Protein AF-A0A524LKX5-F1 (afdb_monomer_lite)

Secondary structure (DSSP, 8-state):
------TT--EES--HHHHHHHHHHHHHHS--EEEEET---BTTTB----EEEEE-SS-EE-TTS-HHHHT-HHHHHHHHHHHHHHHHHHHHHHHHHHHHHTTSS-HHHHHHHHHHHHHHHHHHHHHHHHHH-TTS-----EE-THHHHHHHHHHHHS---EE-----TT-S-GGGTSPPPPHHHHHHS--TTTTTGGG-------------

Foldseek 3Di:
DPDPPPPQFDFPFDQLVVLLVVLVVCQAPPFFWKWFDPQQQQVPDDRDDTFIWTDGLQAIDTPPDDVVNRPDVVVNVVVNVVCVVLVVLSVVLSVVLSCVLVVNDDPVVSLVSLVCSQVVVQVVLQCCCCVVCVRGGRIGIGTDSPSVVVSVCCPVVTPRRDRDRPCPVPPPPCVVVPPDDPPVVCVVDVDPCVVVVVVPPDPPPPPPDDDD

Structure (mmCIF, N/CA/C/O backbone):
data_AF-A0A524LKX5-F1
#
_entry.id   AF-A0A524LKX5-F1
#
loop_
_atom_site.group_PDB
_atom_site.id
_atom_site.type_symbol
_atom_site.label_atom_id
_atom_site.label_alt_id
_atom_site.label_comp_id
_atom_site.label_asym_id
_atom_site.label_entity_id
_atom_site.label_seq_id
_atom_site.pdbx_PDB_ins_code
_atom_site.Cartn_x
_atom_site.Cartn_y
_atom_site.Cartn_z
_atom_site.occupancy
_atom_site.B_iso_or_equiv
_atom_site.auth_seq_id
_atom_site.auth_comp_id
_atom_site.auth_asym_id
_atom_site.auth_atom_id
_atom_site.pdbx_PDB_model_num
ATOM 1 N N . MET A 1 1 ? -4.801 12.653 34.001 1.00 41.16 1 MET A N 1
ATOM 2 C CA . MET A 1 1 ? -5.625 11.436 33.869 1.00 41.16 1 MET A CA 1
ATOM 3 C C . MET A 1 1 ? -4.692 10.244 33.910 1.00 41.16 1 MET A C 1
ATOM 5 O O . MET A 1 1 ? -4.058 9.925 32.914 1.00 41.16 1 MET A O 1
ATOM 9 N N . THR A 1 2 ? -4.503 9.675 35.093 1.00 45.19 2 THR A N 1
ATOM 10 C CA . THR A 1 2 ? -3.851 8.376 35.262 1.00 45.19 2 THR A CA 1
ATOM 11 C C . THR A 1 2 ? -4.884 7.339 34.850 1.00 45.19 2 THR A C 1
ATOM 13 O O . THR A 1 2 ? -5.867 7.149 35.557 1.00 45.19 2 THR A O 1
ATOM 16 N N . GLY A 1 3 ? -4.742 6.804 33.638 1.00 47.34 3 GLY A N 1
ATOM 17 C CA . GLY A 1 3 ? -5.656 5.804 33.099 1.00 47.34 3 GLY A CA 1
ATOM 18 C C . GLY A 1 3 ? -5.497 4.499 33.861 1.00 47.34 3 GLY A C 1
ATOM 19 O O . GLY A 1 3 ? -4.661 3.682 33.495 1.00 47.34 3 GLY A O 1
ATOM 20 N N . GLU A 1 4 ? -6.268 4.322 34.930 1.00 63.28 4 GLU A N 1
ATOM 21 C CA . GLU A 1 4 ? -6.675 2.977 35.320 1.00 63.28 4 GLU A CA 1
ATOM 22 C C . GLU A 1 4 ? -7.527 2.458 34.163 1.00 63.28 4 GLU A C 1
ATOM 24 O O . GLU A 1 4 ? -8.619 2.960 33.898 1.00 63.28 4 GLU A O 1
ATOM 29 N N . GLU A 1 5 ? -6.944 1.553 33.380 1.00 65.00 5 GLU A N 1
ATOM 30 C CA . GLU A 1 5 ? -7.665 0.811 32.356 1.00 65.00 5 GLU A CA 1
ATOM 31 C C . GLU A 1 5 ? -8.762 0.029 33.082 1.00 65.00 5 GLU A C 1
ATOM 33 O O . GLU A 1 5 ? -8.461 -0.904 33.822 1.00 65.00 5 GLU A O 1
ATOM 38 N N . ASP A 1 6 ? -10.016 0.475 32.941 1.00 63.53 6 ASP A N 1
ATOM 39 C CA . ASP A 1 6 ? -11.186 -0.195 33.512 1.00 63.53 6 ASP A CA 1
ATOM 40 C C . ASP A 1 6 ? -11.160 -1.641 32.973 1.00 63.53 6 ASP A C 1
ATOM 42 O O . ASP A 1 6 ? -11.333 -1.833 31.762 1.00 63.53 6 ASP A O 1
ATOM 46 N N . PRO A 1 7 ? -10.883 -2.656 33.816 1.00 67.19 7 PRO A N 1
ATOM 47 C CA . PRO A 1 7 ? -10.600 -4.022 33.362 1.00 67.19 7 PRO A CA 1
ATOM 48 C C . PRO A 1 7 ? -11.806 -4.674 32.682 1.00 67.19 7 PRO A C 1
ATOM 50 O O . PRO A 1 7 ? -11.669 -5.702 32.022 1.00 67.19 7 PRO A O 1
ATOM 53 N N . ASP A 1 8 ? -12.973 -4.051 32.823 1.00 64.00 8 ASP A N 1
ATOM 54 C CA . ASP A 1 8 ? -14.223 -4.529 32.272 1.00 64.00 8 ASP A CA 1
ATOM 55 C C . ASP A 1 8 ? -14.436 -4.084 30.822 1.00 64.00 8 ASP A C 1
ATOM 57 O O . ASP A 1 8 ? -15.278 -4.676 30.166 1.00 64.00 8 ASP A O 1
ATOM 61 N N . LEU A 1 9 ? -13.709 -3.093 30.282 1.00 63.03 9 LEU A N 1
ATOM 62 C CA . LEU A 1 9 ? -13.906 -2.606 28.905 1.00 63.03 9 LEU A CA 1
ATOM 63 C C . LEU A 1 9 ? -13.611 -3.694 27.854 1.00 63.03 9 LEU A C 1
ATOM 65 O O . LEU A 1 9 ? -12.484 -3.867 27.388 1.00 63.03 9 LEU A O 1
ATOM 69 N N . GLU A 1 10 ? -14.658 -4.394 27.420 1.00 65.75 10 GLU A N 1
ATOM 70 C CA . GLU A 1 10 ? -14.592 -5.330 26.304 1.00 65.75 10 GLU A CA 1
ATOM 71 C C . GLU A 1 10 ? -14.529 -4.567 24.975 1.00 65.75 10 GLU A C 1
ATOM 73 O O . GLU A 1 10 ? -15.456 -3.856 24.577 1.00 65.75 10 GLU A O 1
ATOM 78 N N . LEU A 1 11 ? -13.415 -4.723 24.260 1.00 66.44 11 LEU A N 1
ATOM 79 C CA . LEU A 1 11 ? -13.243 -4.161 22.927 1.00 66.44 11 LEU A CA 1
ATOM 80 C C . LEU A 1 11 ? -14.040 -4.999 21.913 1.00 66.44 11 LEU A C 1
ATOM 82 O O . LEU A 1 11 ? -13.545 -6.008 21.407 1.00 66.44 11 LEU A O 1
ATOM 86 N N . TYR A 1 12 ? -15.267 -4.585 21.593 1.00 75.12 12 TYR A N 1
ATOM 87 C CA . TYR A 1 12 ? -16.034 -5.202 20.512 1.00 75.12 12 TYR A CA 1
ATOM 88 C C . TYR A 1 12 ? -15.532 -4.713 19.149 1.00 75.12 12 TYR A C 1
ATOM 90 O O . TYR A 1 12 ? -15.518 -3.518 18.861 1.00 75.12 12 TYR A O 1
ATOM 98 N N . GLY A 1 13 ? -15.131 -5.651 18.287 1.00 84.12 13 GLY A N 1
ATOM 99 C CA . GLY A 1 13 ? -14.746 -5.375 16.901 1.00 84.12 13 GLY A CA 1
ATOM 100 C C . GLY A 1 13 ? -13.448 -6.053 16.467 1.00 84.12 13 GLY A C 1
ATOM 101 O O . GLY A 1 13 ? -12.888 -6.905 17.156 1.00 84.12 13 GLY A O 1
ATOM 102 N N . THR A 1 14 ? -12.964 -5.686 15.281 1.00 88.69 14 THR A N 1
ATOM 103 C CA . THR A 1 14 ? -11.711 -6.229 14.744 1.00 88.69 14 THR A CA 1
ATOM 104 C C . THR A 1 14 ? -10.524 -5.527 15.392 1.00 88.69 14 THR A C 1
ATOM 106 O O . THR A 1 14 ? -10.411 -4.301 15.336 1.00 88.69 14 THR A O 1
ATOM 109 N N . SER A 1 15 ? -9.592 -6.293 15.967 1.00 91.50 15 SER A N 1
ATOM 110 C CA . SER A 1 15 ? -8.403 -5.696 16.569 1.00 91.50 15 SER A CA 1
ATOM 111 C C . SER A 1 15 ? -7.547 -4.987 15.498 1.00 91.50 15 SER A C 1
ATOM 113 O O . SER A 1 15 ? -7.281 -5.557 14.431 1.00 91.50 15 SER A O 1
ATOM 115 N N . PRO A 1 16 ? -7.050 -3.759 15.756 1.00 92.56 16 PRO A N 1
ATOM 116 C CA . PRO A 1 16 ? -6.218 -3.033 14.791 1.00 92.56 16 PRO A CA 1
ATOM 117 C C . PRO A 1 16 ? -4.956 -3.809 14.384 1.00 92.56 16 PRO A C 1
ATOM 119 O O . PRO A 1 16 ? -4.454 -3.651 13.272 1.00 92.56 16 PRO A O 1
ATOM 122 N N . GLY A 1 17 ? -4.448 -4.663 15.281 1.00 93.81 17 GLY A N 1
ATOM 123 C CA . GLY A 1 17 ? -3.290 -5.519 15.031 1.00 93.81 17 GLY A CA 1
ATOM 124 C C . GLY A 1 17 ? -3.544 -6.580 13.960 1.00 93.81 17 GLY A C 1
ATOM 125 O O . GLY A 1 17 ? -2.681 -6.799 13.114 1.00 93.81 17 GLY A O 1
ATOM 126 N N . VAL A 1 18 ? -4.736 -7.187 13.934 1.00 94.44 18 VAL A N 1
ATOM 127 C CA . VAL A 1 18 ? -5.104 -8.174 12.904 1.00 94.44 18 VAL A CA 1
ATOM 128 C C . VAL A 1 18 ? -5.173 -7.513 11.527 1.00 94.44 18 VAL A C 1
ATOM 130 O O . VAL A 1 18 ? -4.651 -8.051 10.551 1.00 94.44 18 VAL A O 1
ATOM 133 N N . ILE A 1 19 ? -5.738 -6.307 11.446 1.00 95.06 19 ILE A N 1
ATOM 134 C CA . ILE A 1 19 ? -5.805 -5.544 10.191 1.00 95.06 19 ILE A CA 1
ATOM 135 C C . ILE A 1 19 ? -4.403 -5.160 9.720 1.00 95.06 19 ILE A C 1
ATOM 137 O O . ILE A 1 19 ? -4.076 -5.349 8.550 1.00 95.06 19 ILE A O 1
ATOM 141 N N . ALA A 1 20 ? -3.550 -4.680 10.630 1.00 95.38 20 ALA A N 1
ATOM 142 C CA . ALA A 1 20 ? -2.154 -4.379 10.327 1.00 95.38 20 ALA A CA 1
ATOM 143 C C . ALA A 1 20 ? -1.418 -5.607 9.773 1.00 95.38 20 ALA A C 1
ATOM 145 O O . ALA A 1 20 ? -0.742 -5.505 8.750 1.00 95.38 20 ALA A O 1
ATOM 146 N N . PHE A 1 21 ? -1.591 -6.766 10.413 1.00 96.31 21 PHE A N 1
ATOM 147 C CA . PHE A 1 21 ? -0.992 -8.025 9.985 1.00 96.31 21 PHE A CA 1
ATOM 148 C C . PHE A 1 21 ? -1.401 -8.392 8.553 1.00 96.31 21 PHE A C 1
ATOM 150 O O . PHE A 1 21 ? -0.529 -8.617 7.713 1.00 96.31 21 PHE A O 1
ATOM 157 N N . PHE A 1 22 ? -2.701 -8.375 8.239 1.00 96.69 22 PHE A N 1
ATOM 158 C CA . PHE A 1 22 ? -3.175 -8.670 6.884 1.00 96.69 22 PHE A CA 1
ATOM 159 C C . PHE A 1 22 ? -2.674 -7.657 5.855 1.00 96.69 22 PHE A C 1
ATOM 161 O O . PHE A 1 22 ? -2.239 -8.049 4.776 1.00 96.69 22 PHE A O 1
ATOM 168 N N . MET A 1 23 ? -2.687 -6.365 6.180 1.00 96.19 23 MET A N 1
ATOM 169 C CA . MET A 1 23 ? -2.212 -5.328 5.265 1.00 96.19 23 MET A CA 1
ATOM 170 C C . MET A 1 23 ? -0.711 -5.453 4.963 1.00 96.19 23 MET A C 1
ATOM 172 O O . MET A 1 23 ? -0.300 -5.269 3.817 1.00 96.19 23 MET A O 1
ATOM 176 N N . ILE A 1 24 ? 0.107 -5.805 5.961 1.00 94.50 24 ILE A N 1
ATOM 177 C CA . ILE A 1 24 ? 1.543 -6.070 5.779 1.00 94.50 24 ILE A CA 1
ATOM 178 C C . ILE A 1 24 ? 1.748 -7.334 4.941 1.00 94.50 24 ILE A C 1
ATOM 180 O O . ILE A 1 24 ? 2.540 -7.319 4.000 1.00 94.50 24 ILE A O 1
ATOM 184 N N . LEU A 1 25 ? 1.011 -8.406 5.239 1.00 95.25 25 LEU A N 1
ATOM 185 C CA . LEU A 1 25 ? 1.085 -9.661 4.490 1.00 95.25 25 LEU A CA 1
ATOM 186 C C . LEU A 1 25 ? 0.734 -9.457 3.009 1.00 95.25 25 LEU A C 1
ATOM 188 O O . LEU A 1 25 ? 1.427 -9.963 2.129 1.00 95.25 25 LEU A O 1
ATOM 192 N N . ILE A 1 26 ? -0.304 -8.664 2.732 1.00 94.69 26 ILE A N 1
ATOM 193 C CA . ILE A 1 26 ? -0.693 -8.284 1.370 1.00 94.69 26 ILE A CA 1
ATOM 194 C C . ILE A 1 26 ? 0.415 -7.468 0.712 1.00 94.69 26 ILE A C 1
ATOM 196 O O . ILE A 1 26 ? 0.769 -7.771 -0.416 1.00 94.69 26 ILE A O 1
ATOM 200 N N . SER A 1 27 ? 1.004 -6.486 1.397 1.00 91.62 27 SER A N 1
ATOM 201 C CA . SER A 1 27 ? 2.124 -5.711 0.841 1.00 91.62 27 SER A CA 1
ATOM 202 C C . SER A 1 27 ? 3.319 -6.604 0.468 1.00 91.62 27 SER A C 1
ATOM 204 O O . SER A 1 27 ? 3.971 -6.378 -0.546 1.00 91.62 27 SER A O 1
ATOM 206 N N . LEU A 1 28 ? 3.584 -7.658 1.247 1.00 90.44 28 LEU A N 1
ATOM 207 C CA . LEU A 1 28 ? 4.691 -8.584 0.996 1.00 90.44 28 LEU A CA 1
ATOM 208 C C . LEU A 1 28 ? 4.460 -9.523 -0.192 1.00 90.44 28 LEU A C 1
ATOM 210 O O . LEU A 1 28 ? 5.422 -9.851 -0.881 1.00 90.44 28 LEU A O 1
ATOM 214 N N . ILE A 1 29 ? 3.224 -9.992 -0.392 1.00 92.31 29 ILE A N 1
ATOM 215 C CA . ILE A 1 29 ? 2.911 -11.076 -1.340 1.00 92.31 29 ILE A CA 1
ATOM 216 C C . ILE A 1 29 ? 2.189 -10.562 -2.585 1.00 92.31 29 ILE A C 1
ATOM 218 O O . ILE A 1 29 ? 2.413 -11.071 -3.683 1.00 92.31 29 ILE A O 1
ATOM 222 N N . ALA A 1 30 ? 1.298 -9.584 -2.442 1.00 93.50 30 ALA A N 1
ATOM 223 C CA . ALA A 1 30 ? 0.532 -9.065 -3.563 1.00 93.50 30 ALA A CA 1
ATOM 224 C C . ALA A 1 30 ? 1.446 -8.283 -4.515 1.00 93.50 30 ALA A C 1
ATOM 226 O O . ALA A 1 30 ? 2.440 -7.686 -4.086 1.00 93.50 30 ALA A O 1
ATOM 227 N N . PRO A 1 31 ? 1.128 -8.271 -5.816 1.00 89.69 31 PRO A N 1
ATOM 228 C CA . PRO A 1 31 ? 1.888 -7.479 -6.759 1.00 89.69 31 PRO A CA 1
ATOM 229 C C . PRO A 1 31 ? 1.652 -5.992 -6.462 1.00 89.69 31 PRO A C 1
ATOM 231 O O . PRO A 1 31 ? 0.515 -5.526 -6.373 1.00 89.69 31 PRO A O 1
ATOM 234 N N . ILE A 1 32 ? 2.748 -5.265 -6.260 1.00 88.75 32 ILE A N 1
ATOM 235 C CA . ILE A 1 32 ? 2.760 -3.853 -5.860 1.00 88.75 32 ILE A CA 1
ATOM 236 C C . ILE A 1 32 ? 2.738 -2.954 -7.087 1.00 88.75 32 ILE A C 1
ATOM 238 O O . ILE A 1 32 ? 2.209 -1.848 -7.025 1.00 88.75 32 ILE A O 1
ATOM 242 N N . GLY A 1 33 ? 3.314 -3.402 -8.198 1.00 88.31 33 GLY A N 1
ATOM 243 C CA . GLY A 1 33 ? 3.461 -2.573 -9.380 1.00 88.31 33 GLY A CA 1
ATOM 244 C C . GLY A 1 33 ? 3.770 -3.364 -10.637 1.00 88.31 33 GLY A C 1
ATOM 245 O O . GLY A 1 33 ? 4.049 -4.566 -10.606 1.00 88.31 33 GLY A O 1
ATOM 246 N N . ILE A 1 34 ? 3.716 -2.640 -11.748 1.00 87.94 34 ILE A N 1
ATOM 247 C CA . ILE A 1 34 ? 4.091 -3.114 -13.074 1.00 87.94 34 ILE A CA 1
ATOM 248 C C . ILE A 1 34 ? 5.176 -2.181 -13.602 1.00 87.94 34 ILE A C 1
ATOM 250 O O . ILE A 1 34 ? 5.017 -0.958 -13.587 1.00 87.94 34 ILE A O 1
ATOM 254 N N . ILE A 1 35 ? 6.274 -2.767 -14.066 1.00 83.75 35 ILE A N 1
ATOM 255 C CA . ILE A 1 35 ? 7.350 -2.083 -14.775 1.00 83.75 35 ILE A CA 1
ATOM 256 C C . ILE A 1 35 ? 7.365 -2.624 -16.204 1.00 83.75 35 ILE A C 1
ATOM 258 O O . ILE A 1 35 ? 7.516 -3.832 -16.400 1.00 83.75 35 ILE A O 1
ATOM 262 N N . PRO A 1 36 ? 7.230 -1.769 -17.221 1.00 75.94 36 PRO A N 1
ATOM 263 C CA . PRO A 1 36 ? 7.394 -2.184 -18.593 1.00 75.94 36 PRO A CA 1
ATOM 264 C C . PRO A 1 36 ? 8.892 -2.383 -18.864 1.00 75.94 36 PRO A C 1
ATOM 266 O O . PRO A 1 36 ? 9.688 -1.447 -18.890 1.00 75.94 36 PRO A O 1
ATOM 269 N N . PHE A 1 37 ? 9.278 -3.637 -19.028 1.00 66.69 37 PHE A N 1
ATOM 270 C CA . PHE A 1 37 ? 10.607 -4.096 -19.387 1.00 66.69 37 PHE A CA 1
ATOM 271 C C . PHE A 1 37 ? 10.771 -4.016 -20.913 1.00 66.69 37 PHE A C 1
ATOM 273 O O . PHE A 1 37 ? 9.926 -4.501 -21.666 1.00 66.69 37 PHE A O 1
ATOM 280 N N . ASN A 1 38 ? 11.846 -3.373 -21.381 1.00 61.94 38 ASN A N 1
ATOM 281 C CA . ASN A 1 38 ? 12.118 -3.114 -22.805 1.00 61.94 38 ASN A CA 1
ATOM 282 C C . ASN A 1 38 ? 11.032 -2.318 -23.553 1.00 61.94 38 ASN A C 1
ATOM 284 O O . ASN A 1 38 ? 10.930 -2.418 -24.775 1.00 61.94 38 ASN A O 1
ATOM 288 N N . ALA A 1 39 ? 10.227 -1.508 -22.861 1.00 58.50 39 ALA A N 1
ATOM 289 C CA . ALA A 1 39 ? 9.261 -0.660 -23.547 1.00 58.50 39 ALA A CA 1
ATOM 290 C C . ALA A 1 39 ? 9.961 0.475 -24.291 1.00 58.50 39 ALA A C 1
ATOM 292 O O . ALA A 1 39 ? 10.291 1.507 -23.719 1.00 58.50 39 ALA A O 1
ATOM 293 N N . TRP A 1 40 ? 10.128 0.300 -25.596 1.00 55.78 40 TRP A N 1
ATOM 294 C CA . TRP A 1 40 ? 10.423 1.391 -26.510 1.00 55.78 40 TRP A CA 1
ATOM 295 C C . TRP A 1 40 ? 9.117 2.102 -26.860 1.00 55.78 40 TRP A C 1
ATOM 297 O O . TRP A 1 40 ? 8.542 1.882 -27.924 1.00 55.78 40 TRP A O 1
ATOM 307 N N . VAL A 1 41 ? 8.617 2.943 -25.951 1.00 54.91 41 VAL A N 1
ATOM 308 C CA . VAL A 1 41 ? 7.560 3.898 -26.307 1.00 54.91 41 VAL A CA 1
ATOM 309 C C . VAL A 1 41 ? 8.239 5.054 -27.024 1.00 54.91 41 VAL A C 1
ATOM 311 O O . VAL A 1 41 ? 8.665 6.029 -26.407 1.00 54.91 41 VAL A O 1
ATOM 314 N N . VAL A 1 42 ? 8.402 4.918 -28.339 1.00 52.69 42 VAL A N 1
ATOM 315 C CA . VAL A 1 42 ? 8.784 6.050 -29.182 1.00 52.69 42 VAL A CA 1
ATOM 316 C C . VAL A 1 42 ? 7.588 6.997 -29.187 1.00 52.69 42 VAL A C 1
ATOM 318 O O . VAL A 1 42 ? 6.488 6.595 -29.566 1.00 52.69 42 VAL A O 1
ATOM 321 N N . LEU A 1 43 ? 7.804 8.261 -28.816 1.00 53.97 43 LEU A N 1
ATOM 322 C CA . LEU A 1 43 ? 6.823 9.364 -28.849 1.00 53.97 43 LEU A CA 1
ATOM 323 C C . LEU A 1 43 ? 6.130 9.579 -30.224 1.00 53.97 43 LEU A C 1
ATOM 325 O O . LEU A 1 43 ? 5.309 10.478 -30.362 1.00 53.97 43 LEU A O 1
ATOM 329 N N . GLY A 1 44 ? 6.430 8.753 -31.235 1.00 53.78 44 GLY A N 1
ATOM 330 C CA . GLY A 1 44 ? 5.866 8.746 -32.587 1.00 53.78 44 GLY A CA 1
ATOM 331 C C . GLY A 1 44 ? 4.829 7.649 -32.884 1.00 53.78 44 GLY A C 1
ATOM 332 O O . GLY A 1 44 ? 4.558 7.401 -34.054 1.00 53.78 44 GLY A O 1
ATOM 333 N N . GLY A 1 45 ? 4.249 6.980 -31.879 1.00 51.47 45 GLY A N 1
ATOM 334 C CA . GLY A 1 45 ? 3.035 6.161 -32.068 1.00 51.47 45 GLY A CA 1
ATOM 335 C C . GLY A 1 45 ? 3.237 4.687 -32.449 1.00 51.47 45 GLY A C 1
ATOM 336 O O . GLY A 1 45 ? 2.275 4.015 -32.816 1.00 51.47 45 GLY A O 1
ATOM 337 N N . GLY A 1 46 ? 4.456 4.154 -32.341 1.00 53.41 46 GLY A N 1
ATOM 338 C CA . GLY A 1 46 ? 4.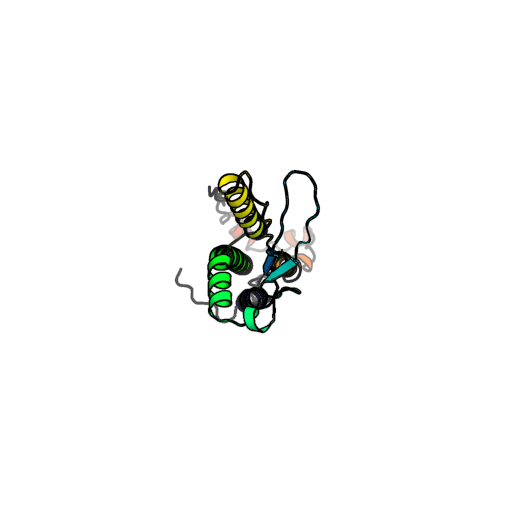693 2.714 -32.467 1.00 53.41 46 GLY A CA 1
ATOM 339 C C . GLY A 1 46 ? 4.427 1.985 -31.147 1.00 53.41 46 GLY A C 1
ATOM 340 O O . GLY A 1 46 ? 5.063 2.294 -30.141 1.00 53.41 46 GLY A O 1
ATOM 341 N N . ILE A 1 47 ? 3.526 0.997 -31.142 1.00 55.22 47 ILE A N 1
ATOM 342 C CA . ILE A 1 47 ? 3.399 0.048 -30.025 1.00 55.22 47 ILE A CA 1
ATOM 343 C C . ILE A 1 47 ? 4.566 -0.938 -30.145 1.00 55.22 47 ILE A C 1
ATOM 345 O O . ILE A 1 47 ? 4.492 -1.915 -30.887 1.00 55.22 47 ILE A O 1
ATOM 349 N N . GLY A 1 48 ? 5.681 -0.644 -29.475 1.00 57.84 48 GLY A N 1
ATOM 350 C CA . GLY A 1 48 ? 6.775 -1.602 -29.321 1.00 57.84 48 GLY A CA 1
ATOM 351 C C . GLY A 1 48 ? 6.352 -2.781 -28.441 1.00 57.84 48 GLY A C 1
ATOM 352 O O . GLY A 1 48 ? 5.498 -2.630 -27.566 1.00 57.84 48 GLY A O 1
ATOM 353 N N . TYR A 1 49 ? 6.960 -3.951 -28.653 1.00 59.62 49 TYR A N 1
ATOM 354 C CA . TYR A 1 49 ? 6.824 -5.094 -27.749 1.00 59.62 49 TYR A CA 1
ATOM 355 C C . TYR A 1 49 ? 7.302 -4.675 -26.354 1.00 59.62 49 TYR A C 1
ATOM 357 O O . TYR A 1 49 ? 8.491 -4.432 -26.152 1.00 59.62 49 TYR A O 1
ATOM 365 N N . SER A 1 50 ? 6.373 -4.527 -25.411 1.00 66.69 50 SER A N 1
ATOM 366 C CA . SER A 1 50 ? 6.691 -4.264 -24.013 1.00 66.69 50 SER A CA 1
ATOM 367 C C . SER A 1 50 ? 6.487 -5.543 -23.219 1.00 66.69 50 SER A C 1
ATOM 369 O O . SER A 1 50 ? 5.394 -6.108 -23.166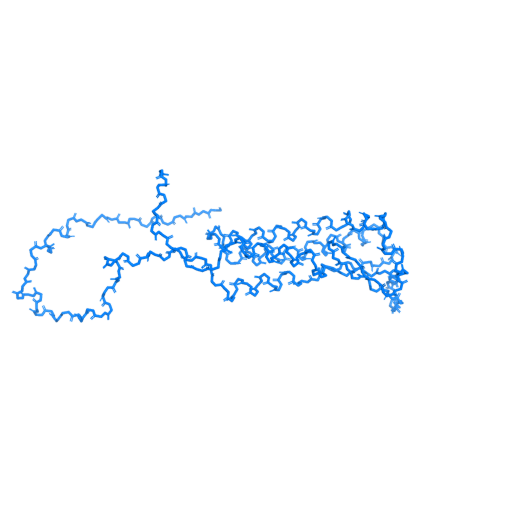 1.00 66.69 50 SER A O 1
ATOM 371 N N . ASN A 1 51 ? 7.559 -6.008 -22.589 1.00 78.12 51 ASN A N 1
ATOM 372 C CA . ASN A 1 51 ? 7.459 -7.104 -21.646 1.00 78.12 51 ASN A CA 1
ATOM 373 C C . ASN A 1 51 ? 7.015 -6.526 -20.319 1.00 78.12 51 ASN A C 1
ATOM 375 O O . ASN A 1 51 ? 7.621 -5.592 -19.809 1.00 78.12 51 ASN A O 1
ATOM 379 N N . LEU A 1 52 ? 5.939 -7.043 -19.746 1.00 83.75 52 LEU A N 1
ATOM 380 C CA . LEU A 1 52 ? 5.463 -6.549 -18.462 1.00 83.75 52 LEU A CA 1
ATOM 381 C C . LEU A 1 52 ? 6.166 -7.317 -17.347 1.00 83.75 52 LEU A C 1
ATOM 383 O O . LEU A 1 52 ? 6.006 -8.530 -17.225 1.00 83.75 52 LEU A O 1
ATOM 387 N N . MET A 1 53 ? 6.933 -6.600 -16.529 1.00 85.62 53 MET A N 1
ATOM 388 C CA . MET A 1 53 ? 7.456 -7.122 -15.277 1.00 85.62 53 MET A CA 1
ATOM 389 C C . MET A 1 53 ? 6.506 -6.737 -14.148 1.00 85.62 53 MET A C 1
ATOM 391 O O . MET A 1 53 ? 6.336 -5.562 -13.829 1.00 85.62 53 MET A O 1
ATOM 395 N N . ILE A 1 54 ? 5.894 -7.734 -13.530 1.00 89.12 54 ILE A N 1
ATOM 396 C CA . ILE A 1 54 ? 5.093 -7.575 -12.322 1.00 89.12 54 ILE A CA 1
ATOM 397 C C . ILE A 1 54 ? 6.022 -7.801 -11.137 1.00 89.12 54 ILE A C 1
ATOM 399 O O . ILE A 1 54 ? 6.772 -8.777 -11.115 1.00 89.12 54 ILE A O 1
ATOM 403 N N . TYR A 1 55 ? 5.987 -6.919 -10.146 1.00 87.12 55 TYR A N 1
ATOM 404 C CA . TYR A 1 55 ? 6.837 -7.057 -8.970 1.00 87.12 55 TYR A CA 1
ATOM 405 C C . TYR A 1 55 ? 6.053 -6.899 -7.672 1.00 87.12 55 TYR A C 1
ATOM 407 O O . TYR A 1 55 ? 5.021 -6.229 -7.596 1.00 87.12 55 TYR A O 1
ATOM 415 N N . SER A 1 56 ? 6.585 -7.534 -6.641 1.00 89.50 56 SER A N 1
ATOM 416 C CA . SER A 1 56 ? 6.187 -7.457 -5.246 1.00 89.50 56 SER A CA 1
ATOM 417 C C . SER A 1 56 ? 7.435 -7.189 -4.395 1.00 89.50 56 SER A C 1
ATOM 419 O O . SER A 1 56 ? 8.535 -7.029 -4.925 1.00 89.50 56 SER A O 1
ATOM 421 N N . LEU A 1 57 ? 7.283 -7.126 -3.073 1.00 85.12 57 LEU A N 1
ATOM 422 C CA . LEU A 1 57 ? 8.398 -6.903 -2.149 1.00 85.12 57 LEU A CA 1
ATOM 423 C C . LEU A 1 57 ? 9.392 -8.073 -2.131 1.00 85.12 57 LEU A C 1
ATOM 425 O O . LEU A 1 57 ? 10.592 -7.853 -1.990 1.00 85.12 57 LEU A O 1
ATOM 429 N N . ILE A 1 58 ? 8.897 -9.308 -2.261 1.00 85.94 58 ILE A N 1
ATOM 430 C CA . ILE A 1 58 ? 9.717 -10.528 -2.132 1.00 85.94 58 ILE A CA 1
ATOM 431 C C . ILE A 1 58 ? 9.896 -11.297 -3.445 1.00 85.94 58 ILE A C 1
ATOM 433 O O . ILE A 1 58 ? 10.681 -12.241 -3.496 1.00 85.94 58 ILE A O 1
ATOM 437 N N . TRP A 1 59 ? 9.160 -10.938 -4.499 1.00 85.31 59 TRP A N 1
ATOM 438 C CA . TRP A 1 59 ? 9.210 -11.632 -5.785 1.00 85.31 59 TRP A CA 1
ATOM 439 C C . TRP A 1 59 ? 8.999 -10.672 -6.952 1.00 85.31 59 TRP A C 1
ATOM 441 O O . TRP A 1 59 ? 8.408 -9.605 -6.813 1.00 85.31 59 TRP A O 1
ATOM 451 N N . SER A 1 60 ? 9.473 -11.069 -8.126 1.00 85.69 60 SER A N 1
ATOM 452 C CA . SER A 1 60 ? 9.169 -10.401 -9.388 1.00 85.69 60 SER A CA 1
ATOM 453 C C . SER A 1 60 ? 9.011 -11.446 -10.485 1.00 85.69 60 SER A C 1
ATOM 455 O O . SER A 1 60 ? 9.578 -12.536 -10.397 1.00 85.69 60 SER A O 1
ATOM 457 N N . TYR A 1 61 ? 8.198 -11.138 -11.485 1.00 85.88 61 TYR A N 1
ATOM 458 C CA . TYR A 1 61 ? 7.894 -12.016 -12.601 1.00 85.88 61 TYR A CA 1
ATOM 459 C C . TYR A 1 61 ? 7.861 -11.211 -13.894 1.00 85.88 61 TYR A C 1
ATOM 461 O O . TYR A 1 61 ? 7.212 -10.170 -13.969 1.00 85.88 61 TYR A O 1
ATOM 469 N N . SER A 1 62 ? 8.530 -11.716 -14.922 1.00 86.06 62 SER A N 1
ATOM 470 C CA . SER A 1 62 ? 8.439 -11.215 -16.288 1.00 86.06 62 SER A CA 1
ATOM 471 C C . SER A 1 62 ? 8.508 -12.419 -17.229 1.00 86.06 62 SER A C 1
ATOM 473 O O . SER A 1 62 ? 9.373 -13.274 -17.024 1.00 86.06 62 SER A O 1
ATOM 475 N N . PRO A 1 63 ? 7.613 -12.525 -18.227 1.00 82.62 63 PRO A N 1
ATOM 476 C CA . PRO A 1 63 ? 7.537 -13.694 -19.106 1.00 82.62 63 PRO A CA 1
ATOM 477 C C . PRO A 1 63 ? 8.814 -13.909 -19.930 1.00 82.62 63 PRO A C 1
ATOM 479 O O . PRO A 1 63 ? 9.188 -15.047 -20.199 1.00 82.62 63 PRO A O 1
ATOM 482 N N . ASP A 1 64 ? 9.520 -12.827 -20.253 1.00 79.88 64 ASP A N 1
ATOM 483 C CA . ASP A 1 64 ? 10.710 -12.846 -21.109 1.00 79.88 64 ASP A CA 1
ATOM 484 C C . ASP A 1 64 ? 12.021 -12.910 -20.318 1.00 79.88 64 ASP A C 1
ATOM 486 O O . ASP A 1 64 ? 13.114 -12.982 -20.886 1.00 79.88 64 ASP A O 1
ATOM 490 N N . LEU A 1 65 ? 11.935 -12.862 -18.988 1.00 76.44 65 LEU A N 1
ATOM 491 C CA . LEU A 1 65 ? 13.098 -12.854 -18.119 1.00 76.44 65 LEU A CA 1
ATOM 492 C C . LEU A 1 65 ? 13.410 -14.294 -17.715 1.00 76.44 65 LEU A C 1
ATOM 494 O O . LEU A 1 65 ? 12.646 -14.947 -17.007 1.00 76.44 65 LEU A O 1
ATOM 498 N N . TYR A 1 66 ? 14.543 -14.804 -18.201 1.00 77.00 66 TYR A N 1
ATOM 499 C CA . TYR A 1 66 ? 14.996 -16.163 -17.914 1.00 77.00 66 TYR A CA 1
ATOM 500 C C . TYR A 1 66 ? 15.049 -16.385 -16.392 1.00 77.00 66 TYR A C 1
ATOM 502 O O . TYR A 1 66 ? 15.740 -15.653 -15.686 1.00 77.00 66 TYR A O 1
ATOM 510 N N . ILE A 1 67 ? 14.314 -17.381 -15.881 1.00 73.38 67 ILE A N 1
ATOM 511 C CA . ILE A 1 67 ? 14.062 -17.604 -14.439 1.00 73.38 67 ILE A CA 1
ATOM 512 C C . ILE A 1 67 ? 15.337 -17.518 -13.568 1.00 73.38 67 ILE A C 1
ATOM 514 O O . ILE A 1 67 ? 15.295 -16.869 -12.523 1.00 73.38 67 ILE A O 1
ATOM 518 N N . PRO A 1 68 ? 16.495 -18.077 -13.976 1.00 73.38 68 PRO A N 1
ATOM 519 C CA . PRO A 1 68 ? 17.745 -17.921 -13.231 1.00 73.38 68 PRO A CA 1
ATOM 520 C C . PRO A 1 68 ? 18.194 -16.469 -13.023 1.00 73.38 68 PRO A C 1
ATOM 522 O O . PRO A 1 68 ? 18.721 -16.164 -11.959 1.00 73.38 68 PRO A O 1
ATOM 525 N N . PHE A 1 69 ? 17.953 -15.568 -13.983 1.00 68.88 69 PHE A N 1
ATOM 526 C CA . PHE A 1 69 ? 18.251 -14.137 -13.840 1.00 68.88 69 PHE A CA 1
ATOM 527 C C . PHE A 1 69 ? 17.321 -13.449 -12.838 1.00 68.88 69 PHE A C 1
ATOM 529 O O . PHE A 1 69 ? 17.785 -12.612 -12.067 1.00 68.88 69 PHE A O 1
ATOM 536 N N . ALA A 1 70 ? 16.041 -13.833 -12.790 1.00 64.75 70 ALA A N 1
ATOM 537 C CA . ALA A 1 70 ? 15.081 -13.304 -11.814 1.00 64.75 70 ALA A CA 1
ATOM 538 C C . ALA A 1 70 ? 15.441 -13.684 -10.365 1.00 64.75 70 ALA A C 1
ATOM 540 O O . ALA A 1 70 ? 15.085 -12.974 -9.428 1.00 64.75 70 ALA A O 1
ATOM 541 N N . LEU A 1 71 ? 16.157 -14.800 -10.190 1.00 69.94 71 LEU A N 1
ATOM 542 C CA . LEU A 1 71 ? 16.622 -15.302 -8.897 1.00 69.94 71 LEU A CA 1
ATOM 543 C C . LEU A 1 71 ? 18.058 -14.871 -8.556 1.00 69.94 71 LEU A C 1
ATOM 545 O O . LEU A 1 71 ? 18.549 -15.205 -7.476 1.00 69.94 71 LEU A O 1
ATOM 549 N N . MET A 1 72 ? 18.749 -14.136 -9.438 1.00 79.81 72 MET A N 1
ATOM 550 C CA . MET A 1 72 ? 20.085 -13.629 -9.128 1.00 79.81 72 MET A CA 1
ATOM 551 C C . MET A 1 72 ? 19.999 -12.579 -8.009 1.00 79.81 72 MET A C 1
ATOM 553 O O . MET A 1 72 ? 19.331 -11.559 -8.189 1.00 79.81 72 MET A O 1
ATOM 557 N N . PRO A 1 73 ? 20.744 -12.742 -6.896 1.00 79.88 73 PRO A N 1
ATOM 558 C CA . PRO A 1 73 ? 20.647 -11.850 -5.739 1.00 79.88 73 PRO A CA 1
ATOM 559 C C . PRO A 1 73 ? 20.834 -10.366 -6.067 1.00 79.88 73 PRO A C 1
ATOM 561 O O . PRO A 1 73 ? 20.198 -9.515 -5.454 1.00 79.88 73 PRO A O 1
ATOM 564 N N . ILE A 1 74 ? 21.682 -10.047 -7.050 1.00 78.75 74 ILE A N 1
ATOM 565 C CA . ILE A 1 74 ? 21.971 -8.664 -7.446 1.00 78.75 74 ILE A CA 1
ATOM 566 C C . ILE A 1 74 ? 20.768 -7.972 -8.099 1.00 78.75 74 ILE A C 1
ATOM 568 O O . ILE A 1 74 ? 20.530 -6.796 -7.838 1.00 78.75 74 ILE A O 1
ATOM 572 N N . PHE A 1 75 ? 19.984 -8.707 -8.894 1.00 72.31 75 PHE A N 1
ATOM 573 C CA . PHE A 1 75 ? 18.760 -8.202 -9.516 1.00 72.31 75 PHE A CA 1
ATOM 574 C C . PHE A 1 75 ? 17.640 -8.065 -8.487 1.00 72.31 75 PHE A C 1
ATOM 576 O O . PHE A 1 75 ? 16.899 -7.085 -8.498 1.00 72.31 75 PHE A O 1
ATOM 583 N N . THR A 1 76 ? 17.546 -9.005 -7.547 1.00 74.12 76 THR A N 1
ATOM 584 C CA . THR A 1 76 ? 16.595 -8.900 -6.437 1.00 74.12 76 THR A CA 1
ATOM 585 C C . THR A 1 76 ? 16.913 -7.691 -5.557 1.00 74.12 76 THR A C 1
ATOM 587 O O . THR A 1 76 ? 16.017 -6.915 -5.237 1.00 74.12 76 THR A O 1
ATOM 590 N N . LEU A 1 77 ? 18.188 -7.469 -5.220 1.00 80.31 77 LEU A N 1
ATOM 591 C CA . LEU A 1 77 ? 18.631 -6.322 -4.420 1.00 80.31 77 LEU A CA 1
ATOM 592 C C . LEU A 1 77 ? 18.387 -4.981 -5.119 1.00 80.31 77 LEU A C 1
ATOM 594 O O . LEU A 1 77 ? 17.954 -4.034 -4.463 1.00 80.31 77 LEU A O 1
ATOM 598 N N . SER A 1 78 ? 18.645 -4.884 -6.427 1.00 78.62 78 SER A N 1
ATOM 599 C CA . SER A 1 78 ? 18.392 -3.650 -7.180 1.00 78.62 78 SER A CA 1
ATOM 600 C C . SER A 1 78 ? 16.896 -3.343 -7.285 1.00 78.62 78 SER A C 1
ATOM 602 O O . SER A 1 78 ? 16.494 -2.201 -7.060 1.00 78.62 78 SER A O 1
ATOM 604 N N . ASN A 1 79 ? 16.061 -4.359 -7.526 1.00 73.75 79 ASN A N 1
ATOM 605 C CA . ASN A 1 79 ? 14.605 -4.219 -7.503 1.00 73.75 79 ASN A CA 1
ATOM 606 C C . ASN A 1 79 ? 14.097 -3.790 -6.120 1.00 73.75 79 ASN A C 1
ATOM 608 O O . ASN A 1 79 ? 13.290 -2.866 -6.024 1.00 73.75 79 ASN A O 1
ATOM 612 N N . ILE A 1 80 ? 14.595 -4.394 -5.037 1.00 78.56 80 ILE A N 1
ATOM 613 C CA . ILE A 1 80 ? 14.251 -3.964 -3.674 1.00 78.56 80 ILE A CA 1
ATOM 614 C C . ILE A 1 80 ? 14.597 -2.482 -3.500 1.00 78.56 80 ILE A C 1
ATOM 616 O O . ILE A 1 80 ? 13.727 -1.702 -3.127 1.00 78.56 80 ILE A O 1
ATOM 620 N N . TRP A 1 81 ? 15.810 -2.059 -3.862 1.00 81.31 81 TRP A N 1
ATOM 621 C CA . TRP A 1 81 ? 16.232 -0.659 -3.743 1.00 81.31 81 TRP A CA 1
ATOM 622 C C . TRP A 1 81 ? 15.322 0.327 -4.480 1.00 81.31 81 TRP A C 1
ATOM 624 O O . TRP A 1 81 ? 14.940 1.352 -3.914 1.00 81.31 81 TRP A O 1
ATOM 634 N N . LEU A 1 82 ? 14.934 0.003 -5.713 1.00 75.69 82 LEU A N 1
ATOM 635 C CA . LEU A 1 82 ? 14.034 0.837 -6.514 1.00 75.69 82 LEU A CA 1
ATOM 636 C C . LEU A 1 82 ? 12.609 0.895 -5.944 1.00 75.69 82 LEU A C 1
ATOM 638 O O . LEU A 1 82 ? 11.896 1.874 -6.162 1.00 75.69 82 LEU A O 1
ATOM 642 N N . THR A 1 83 ? 12.194 -0.125 -5.194 1.00 79.88 83 THR A N 1
ATOM 643 C CA . THR A 1 83 ? 10.841 -0.220 -4.625 1.00 79.88 83 THR A CA 1
ATOM 644 C C . THR A 1 83 ? 10.733 0.317 -3.196 1.00 79.88 83 THR A C 1
ATOM 646 O O . THR A 1 83 ? 9.616 0.529 -2.718 1.00 79.88 83 THR A O 1
ATOM 649 N N . ILE A 1 84 ? 11.848 0.632 -2.523 1.00 84.56 84 ILE A N 1
ATOM 650 C CA . ILE A 1 84 ? 11.849 1.222 -1.170 1.00 84.56 84 ILE A CA 1
ATOM 651 C C . ILE A 1 84 ? 10.950 2.474 -1.075 1.00 84.56 84 ILE A C 1
ATOM 653 O O . ILE A 1 84 ? 10.101 2.514 -0.185 1.00 84.56 84 ILE A O 1
ATOM 657 N N . PRO A 1 85 ? 11.027 3.473 -1.977 1.00 84.50 85 PRO A N 1
ATOM 658 C CA . PRO A 1 85 ? 10.176 4.661 -1.873 1.00 84.50 85 PRO A CA 1
ATOM 659 C C . PRO A 1 85 ? 8.676 4.342 -1.960 1.00 84.50 85 PRO A C 1
ATOM 661 O O . PRO A 1 85 ? 7.879 4.885 -1.195 1.00 84.50 85 PRO A O 1
ATOM 664 N N . LEU A 1 86 ? 8.289 3.415 -2.847 1.00 84.94 86 LEU A N 1
ATOM 665 C CA . LEU A 1 86 ? 6.902 2.945 -2.953 1.00 84.94 86 LEU A CA 1
ATOM 666 C C . LEU A 1 86 ? 6.455 2.242 -1.671 1.00 84.94 86 LEU A C 1
ATOM 668 O O . LEU A 1 86 ? 5.350 2.465 -1.179 1.00 84.94 86 LEU A O 1
ATOM 672 N N . THR A 1 87 ? 7.311 1.381 -1.127 1.00 86.94 87 THR A N 1
ATOM 673 C CA . THR A 1 87 ? 6.962 0.564 0.038 1.00 86.94 87 THR A CA 1
ATOM 674 C C . THR A 1 87 ? 6.814 1.423 1.290 1.00 86.94 87 THR A C 1
ATOM 676 O O . THR A 1 87 ? 5.908 1.175 2.083 1.00 86.94 87 THR A O 1
ATOM 679 N N . ILE A 1 88 ? 7.594 2.501 1.424 1.00 91.81 88 ILE A N 1
ATOM 680 C CA . ILE A 1 88 ? 7.420 3.505 2.485 1.00 91.81 88 ILE A CA 1
ATOM 681 C C . ILE A 1 88 ? 6.035 4.161 2.405 1.00 91.81 88 ILE A C 1
ATOM 683 O O . ILE A 1 88 ? 5.356 4.278 3.427 1.00 91.81 88 ILE A O 1
ATOM 687 N N . LEU A 1 89 ? 5.580 4.554 1.213 1.00 92.81 89 LEU A N 1
ATOM 688 C CA . LEU A 1 89 ? 4.256 5.162 1.035 1.00 92.81 89 LEU A CA 1
ATOM 689 C C . LEU A 1 89 ? 3.122 4.165 1.306 1.00 92.81 89 LEU A C 1
ATOM 691 O O . LEU A 1 89 ? 2.138 4.509 1.965 1.00 92.81 89 LEU A O 1
ATOM 695 N N . ASN A 1 90 ? 3.297 2.908 0.903 1.00 92.31 90 ASN A N 1
ATOM 696 C CA . ASN A 1 90 ? 2.381 1.828 1.258 1.00 92.31 90 ASN A CA 1
ATOM 697 C C . ASN A 1 90 ? 2.323 1.611 2.778 1.00 92.31 90 ASN A C 1
ATOM 699 O O . ASN A 1 90 ? 1.236 1.460 3.333 1.00 92.31 90 ASN A O 1
ATOM 703 N N . LEU A 1 91 ? 3.460 1.635 3.481 1.00 93.75 91 LEU A N 1
ATOM 704 C CA . LEU A 1 91 ? 3.505 1.541 4.945 1.00 93.75 91 LEU A CA 1
ATOM 705 C C . LEU A 1 91 ? 2.846 2.753 5.618 1.00 93.75 91 LEU A C 1
ATOM 707 O O . LEU A 1 91 ? 2.159 2.587 6.629 1.00 93.75 91 LEU A O 1
ATOM 711 N N . ALA A 1 92 ? 2.995 3.953 5.053 1.00 95.88 92 ALA A N 1
ATOM 712 C CA . ALA A 1 92 ? 2.305 5.149 5.532 1.00 95.88 92 ALA A CA 1
ATOM 713 C C . ALA A 1 92 ? 0.777 4.995 5.430 1.00 95.88 92 ALA A C 1
ATOM 715 O O . ALA A 1 92 ? 0.061 5.323 6.379 1.00 95.88 92 ALA A O 1
ATOM 716 N N . TYR A 1 93 ? 0.277 4.408 4.339 1.00 96.44 93 TYR A N 1
ATOM 717 C CA . TYR A 1 93 ? -1.142 4.081 4.200 1.00 96.44 93 TYR A CA 1
ATOM 718 C C . TYR A 1 93 ? -1.616 3.043 5.232 1.00 96.44 93 TYR A C 1
ATOM 720 O O . TYR A 1 93 ? -2.645 3.249 5.878 1.00 96.44 93 TYR A O 1
ATOM 728 N N . ILE A 1 94 ? -0.839 1.978 5.476 1.00 96.31 94 ILE A N 1
ATOM 729 C CA . ILE A 1 94 ? -1.147 0.989 6.530 1.00 96.31 94 ILE A CA 1
ATOM 730 C C . ILE A 1 94 ? -1.222 1.667 7.898 1.00 96.31 94 ILE A C 1
ATOM 732 O O . ILE A 1 94 ? -2.177 1.454 8.647 1.00 96.31 94 ILE A O 1
ATOM 736 N N . ARG A 1 95 ? -0.243 2.519 8.221 1.00 97.00 95 ARG A N 1
ATOM 737 C CA . ARG A 1 95 ? -0.227 3.292 9.467 1.00 97.00 95 ARG A CA 1
ATOM 738 C C . ARG A 1 95 ? -1.492 4.139 9.610 1.00 97.00 95 ARG A C 1
ATOM 740 O O . ARG A 1 95 ? -2.041 4.206 10.709 1.00 97.00 95 ARG A O 1
ATOM 747 N N . GLN A 1 96 ? -1.971 4.748 8.528 1.00 97.19 96 GLN A N 1
ATOM 748 C CA . GLN A 1 96 ? -3.177 5.569 8.572 1.00 97.19 96 GLN A CA 1
ATOM 749 C C . GLN A 1 96 ? -4.452 4.749 8.780 1.00 97.19 96 GLN A C 1
ATOM 751 O O . GLN A 1 96 ? -5.318 5.166 9.549 1.00 97.19 96 GLN A O 1
ATOM 756 N N . ILE A 1 97 ? -4.548 3.559 8.181 1.00 96.50 97 ILE A N 1
ATOM 757 C CA . ILE A 1 97 ? -5.637 2.616 8.476 1.00 96.50 97 ILE A CA 1
ATOM 758 C C . ILE A 1 97 ? -5.612 2.233 9.959 1.00 96.50 97 ILE A C 1
ATOM 760 O O . ILE A 1 97 ? -6.645 2.278 10.620 1.00 96.50 97 ILE A O 1
ATOM 764 N N . ILE A 1 98 ? -4.442 1.924 10.522 1.00 96.00 98 ILE A N 1
ATOM 765 C CA . ILE A 1 98 ? -4.325 1.596 11.952 1.00 96.00 98 ILE A CA 1
ATOM 766 C C . ILE A 1 98 ? -4.793 2.767 12.824 1.00 96.00 98 ILE A C 1
ATOM 768 O O . ILE A 1 98 ? -5.497 2.552 13.809 1.00 96.00 98 ILE A O 1
ATOM 772 N N . HIS A 1 99 ? -4.430 4.006 12.478 1.00 95.25 99 HIS A N 1
ATOM 773 C CA . HIS A 1 99 ? -4.914 5.189 13.198 1.00 95.25 99 HIS A CA 1
ATOM 774 C C . HIS A 1 99 ? -6.423 5.380 13.069 1.00 95.25 99 HIS A C 1
ATOM 776 O O . HIS A 1 99 ? -7.056 5.757 14.054 1.00 95.25 99 HIS A O 1
ATOM 782 N N . HIS A 1 100 ? -7.005 5.061 11.912 1.00 94.94 100 HIS A N 1
ATOM 783 C CA . HIS A 1 100 ? -8.454 5.052 11.734 1.00 94.94 100 HIS A CA 1
ATOM 784 C C . HIS A 1 100 ? -9.133 4.045 12.676 1.00 94.94 100 HIS A C 1
ATOM 786 O O . HIS A 1 100 ? -10.031 4.423 13.423 1.00 94.94 100 HIS A O 1
ATOM 792 N N . TYR A 1 101 ? -8.635 2.806 12.744 1.00 93.44 101 TYR A N 1
ATOM 793 C CA . TYR A 1 101 ? -9.145 1.783 13.670 1.00 93.44 101 TYR A CA 1
ATOM 794 C C . TYR A 1 101 ? -8.862 2.084 15.147 1.00 93.44 101 TYR A C 1
ATOM 796 O O . TYR A 1 101 ? -9.469 1.485 16.022 1.00 93.44 101 TYR A O 1
ATOM 804 N N . ARG A 1 102 ? -7.955 3.010 15.457 1.00 92.12 102 ARG A N 1
ATOM 805 C CA . ARG A 1 102 ? -7.725 3.497 16.827 1.00 92.12 102 ARG A CA 1
ATOM 806 C C . ARG A 1 102 ? -8.560 4.732 17.174 1.00 92.12 102 ARG A C 1
ATOM 808 O O . ARG A 1 102 ? -8.327 5.320 18.224 1.00 92.12 102 ARG A O 1
ATOM 815 N N . GLY A 1 103 ? -9.441 5.184 16.278 1.00 90.69 103 GLY A N 1
ATOM 816 C CA . GLY A 1 103 ? -10.224 6.411 16.458 1.00 90.69 103 GLY A CA 1
ATOM 817 C C . GLY A 1 103 ? -9.398 7.702 16.405 1.00 90.69 103 GLY A C 1
ATOM 818 O O . GLY A 1 103 ? -9.910 8.768 16.720 1.00 90.69 103 GLY A O 1
ATOM 819 N N . LYS A 1 104 ? -8.121 7.637 16.000 1.00 92.25 104 LYS A N 1
ATOM 820 C CA . LYS A 1 104 ? -7.222 8.805 15.942 1.00 92.25 104 LYS A CA 1
ATOM 821 C C . LYS A 1 104 ? -7.364 9.607 14.653 1.00 92.25 104 LYS A C 1
ATOM 823 O O . LYS A 1 104 ? -6.900 10.739 14.584 1.00 92.25 104 LYS A O 1
ATOM 828 N N . CYS A 1 105 ? -7.938 9.011 13.608 1.00 94.38 105 CYS A N 1
ATOM 829 C CA . CYS A 1 105 ? -8.082 9.637 12.298 1.00 94.38 105 CYS A CA 1
ATOM 830 C C . CYS A 1 105 ? -9.445 9.334 11.672 1.00 94.38 105 CYS A C 1
ATOM 832 O O . CYS A 1 105 ? -10.006 8.245 11.825 1.00 94.38 105 CYS A O 1
ATOM 834 N N . THR A 1 106 ? -9.952 10.293 10.900 1.00 95.12 106 THR A N 1
ATOM 835 C CA . THR A 1 106 ? -11.195 10.132 10.142 1.00 95.12 106 THR A CA 1
ATOM 836 C C . THR A 1 106 ? -11.000 9.183 8.959 1.00 95.12 106 THR A C 1
ATOM 838 O O . THR A 1 106 ? -9.900 9.038 8.417 1.00 95.12 106 THR A O 1
ATOM 841 N N . ARG A 1 107 ? -12.100 8.568 8.509 1.00 95.00 107 ARG A N 1
ATOM 842 C CA . ARG A 1 107 ? -12.103 7.701 7.320 1.00 95.00 107 ARG A CA 1
ATOM 843 C C . ARG A 1 107 ? -11.579 8.439 6.082 1.00 95.00 107 ARG A C 1
ATOM 845 O O . ARG A 1 107 ? -10.782 7.889 5.330 1.00 95.00 107 ARG A O 1
ATOM 852 N N . TYR A 1 108 ? -11.981 9.698 5.897 1.00 96.25 108 TYR A N 1
ATOM 853 C CA . TYR A 1 108 ? -11.547 10.527 4.769 1.00 96.25 108 TYR A CA 1
ATOM 854 C C . TYR A 1 108 ? -10.032 10.735 4.743 1.00 96.25 108 TYR A C 1
ATOM 856 O O . TYR A 1 108 ? -9.424 10.635 3.682 1.00 96.25 108 TYR A O 1
ATOM 864 N N . SER A 1 109 ? -9.408 10.953 5.903 1.00 96.56 109 SER A N 1
ATOM 865 C CA . SER A 1 109 ? -7.952 11.096 5.998 1.00 96.56 109 SER A CA 1
ATOM 866 C C . SER A 1 109 ? -7.216 9.831 5.532 1.00 96.56 109 SER A C 1
ATOM 868 O O . SER A 1 109 ? -6.255 9.918 4.766 1.00 96.56 109 SER A O 1
ATOM 870 N N . ALA A 1 110 ? -7.700 8.645 5.921 1.00 96.50 110 ALA A N 1
ATOM 871 C CA . ALA A 1 110 ? -7.140 7.376 5.455 1.00 96.50 110 ALA A CA 1
ATOM 872 C C . ALA A 1 110 ? -7.282 7.193 3.937 1.00 96.50 110 ALA A C 1
ATOM 874 O O . ALA A 1 110 ? -6.326 6.782 3.278 1.00 96.50 110 ALA A O 1
ATOM 875 N N . ILE A 1 111 ? -8.436 7.555 3.370 1.00 97.50 111 ILE A N 1
ATOM 876 C CA . ILE A 1 111 ? -8.670 7.505 1.919 1.00 97.50 111 ILE A CA 1
ATOM 877 C C . ILE A 1 111 ? -7.702 8.433 1.176 1.00 97.50 111 ILE A C 1
ATOM 879 O O . ILE A 1 111 ? -7.074 7.996 0.213 1.00 97.50 111 ILE A O 1
ATOM 883 N N . TRP A 1 112 ? -7.529 9.673 1.641 1.00 97.81 112 TRP A N 1
ATOM 884 C CA . TRP A 1 112 ? -6.607 10.633 1.028 1.00 97.81 112 TRP A CA 1
ATOM 885 C C . TRP A 1 112 ? -5.163 10.142 1.023 1.00 97.81 112 TRP A C 1
ATOM 887 O O . TRP A 1 112 ? -4.505 10.203 -0.012 1.00 97.81 112 TRP A O 1
ATOM 897 N N . ILE A 1 113 ? -4.680 9.593 2.140 1.00 97.38 113 ILE A N 1
ATOM 898 C CA . ILE A 1 113 ? -3.326 9.024 2.203 1.00 97.38 113 ILE A CA 1
ATOM 899 C C . ILE A 1 113 ? -3.191 7.825 1.259 1.00 97.38 113 ILE A C 1
ATOM 901 O O . ILE A 1 113 ? -2.156 7.669 0.613 1.00 97.38 113 ILE A O 1
ATOM 905 N N . GLY A 1 114 ? -4.243 7.021 1.109 1.00 95.81 114 GLY A N 1
ATOM 906 C CA . GLY A 1 114 ? -4.280 5.951 0.116 1.00 95.81 114 GLY A CA 1
ATOM 907 C C . GLY A 1 114 ? -4.160 6.465 -1.322 1.00 95.81 114 GLY A C 1
ATOM 908 O O . GLY A 1 114 ? -3.301 5.995 -2.066 1.00 95.81 114 GLY A O 1
ATOM 909 N N . ILE A 1 115 ? -4.936 7.487 -1.695 1.00 96.75 115 ILE A N 1
ATOM 910 C CA . ILE A 1 115 ? -4.846 8.135 -3.017 1.00 96.75 115 ILE A CA 1
ATOM 911 C C . ILE A 1 115 ? -3.444 8.716 -3.248 1.00 96.75 115 ILE A C 1
ATOM 913 O O . ILE A 1 115 ? -2.857 8.514 -4.315 1.00 96.75 115 ILE A O 1
ATOM 917 N N . LEU A 1 116 ? -2.872 9.390 -2.248 1.00 95.56 116 LEU A N 1
ATOM 918 C CA . LEU A 1 116 ? -1.521 9.949 -2.323 1.00 95.56 116 LEU A CA 1
ATOM 919 C C . LEU A 1 116 ? -0.454 8.859 -2.481 1.00 95.56 116 LEU A C 1
ATOM 921 O O . LEU A 1 116 ? 0.474 9.041 -3.265 1.00 95.56 116 LEU A O 1
ATOM 925 N N . SER A 1 117 ? -0.611 7.706 -1.822 1.00 94.12 117 SER A N 1
ATOM 926 C CA . SER A 1 117 ? 0.330 6.580 -1.937 1.00 94.12 117 SER A CA 1
ATOM 927 C C . SER A 1 117 ? 0.423 5.994 -3.353 1.00 94.12 117 SER A C 1
ATOM 929 O O . SER A 1 117 ? 1.466 5.468 -3.720 1.00 94.12 117 SER A O 1
ATOM 931 N N . ILE A 1 118 ? -0.622 6.150 -4.173 1.00 93.81 118 ILE A N 1
ATOM 932 C CA . ILE A 1 118 ? -0.655 5.738 -5.588 1.00 93.81 118 ILE A CA 1
ATOM 933 C C . ILE A 1 118 ? -0.198 6.884 -6.505 1.00 93.81 118 ILE A C 1
ATOM 935 O O . ILE A 1 118 ? 0.576 6.681 -7.446 1.00 93.81 118 ILE A O 1
ATOM 939 N N . THR A 1 119 ? -0.675 8.099 -6.230 1.00 94.12 119 THR A N 1
ATOM 940 C CA . THR A 1 119 ? -0.491 9.267 -7.104 1.00 94.12 119 THR A CA 1
ATOM 941 C C . THR A 1 119 ? 0.928 9.832 -7.016 1.00 94.12 119 THR A C 1
ATOM 943 O O . THR A 1 119 ? 1.516 10.204 -8.025 1.00 94.12 119 THR A O 1
ATOM 946 N N . ILE A 1 120 ? 1.526 9.875 -5.823 1.00 93.56 120 ILE A N 1
ATOM 947 C CA . ILE A 1 120 ? 2.874 10.430 -5.646 1.00 93.56 120 ILE A CA 1
ATOM 948 C C . ILE A 1 120 ? 3.926 9.599 -6.402 1.00 93.56 120 ILE A C 1
ATOM 950 O O . ILE A 1 120 ? 4.674 10.192 -7.181 1.00 93.56 120 ILE A O 1
ATOM 954 N N . PRO A 1 121 ? 3.995 8.258 -6.268 1.00 89.69 121 PRO A N 1
ATOM 955 C CA . PRO A 1 121 ? 4.986 7.481 -7.007 1.00 89.69 121 PRO A CA 1
ATOM 956 C C . PRO A 1 121 ? 4.824 7.577 -8.519 1.00 89.69 121 PRO A C 1
ATOM 958 O O . PRO A 1 121 ? 5.819 7.700 -9.227 1.00 89.69 121 PRO A O 1
ATOM 961 N N . THR A 1 122 ? 3.584 7.567 -9.017 1.00 88.62 122 THR A N 1
ATOM 962 C CA . THR A 1 122 ? 3.314 7.703 -10.456 1.00 88.62 122 THR A CA 1
ATOM 963 C C . THR A 1 122 ? 3.774 9.051 -10.990 1.00 88.62 122 THR A C 1
ATOM 965 O O . THR A 1 122 ? 4.452 9.094 -12.015 1.00 88.62 122 THR A O 1
ATOM 968 N N . LEU A 1 123 ? 3.481 10.144 -10.281 1.00 91.06 123 LEU A N 1
ATOM 969 C CA . LEU A 1 123 ? 3.954 11.475 -10.659 1.00 91.06 123 LEU A CA 1
ATOM 970 C C . LEU A 1 123 ? 5.480 11.582 -10.611 1.00 91.06 123 LEU A C 1
ATOM 972 O O . LEU A 1 123 ? 6.067 12.146 -11.530 1.00 91.06 123 LEU A O 1
ATOM 976 N N . ILE A 1 124 ? 6.134 11.018 -9.590 1.00 89.19 124 ILE A N 1
ATOM 977 C CA . ILE A 1 124 ? 7.602 11.017 -9.492 1.00 89.19 124 ILE A CA 1
ATOM 978 C C . ILE A 1 124 ? 8.221 10.261 -10.671 1.00 89.19 124 ILE A C 1
ATOM 980 O O . ILE A 1 124 ? 9.163 10.756 -11.289 1.00 89.19 124 ILE A O 1
ATOM 984 N N . VAL A 1 125 ? 7.694 9.086 -11.020 1.00 84.50 125 VAL A N 1
ATOM 985 C CA . VAL A 1 125 ? 8.192 8.300 -12.158 1.00 84.50 125 VAL A CA 1
ATOM 986 C C . VAL A 1 125 ? 7.977 9.044 -13.476 1.00 84.50 125 VAL A C 1
ATOM 988 O O . VAL A 1 125 ? 8.904 9.151 -14.277 1.00 84.50 125 VAL A O 1
ATOM 991 N N . LEU A 1 126 ? 6.788 9.605 -13.703 1.00 85.12 126 LEU A N 1
ATOM 992 C CA . LEU A 1 126 ? 6.495 10.378 -14.913 1.00 85.12 126 LEU A CA 1
ATOM 993 C C . LEU A 1 126 ? 7.379 11.627 -15.025 1.00 85.12 126 LEU A C 1
ATOM 995 O O . LEU A 1 126 ? 7.907 11.915 -16.097 1.00 85.12 126 LEU A O 1
ATOM 999 N N . ALA A 1 127 ? 7.584 12.345 -13.920 1.00 88.00 127 ALA A N 1
ATOM 1000 C CA . ALA A 1 127 ? 8.431 13.531 -13.894 1.00 88.00 127 ALA A CA 1
ATOM 1001 C C . ALA A 1 127 ? 9.902 13.178 -14.146 1.00 88.00 127 ALA A C 1
ATOM 1003 O O . ALA A 1 127 ? 10.554 13.803 -14.977 1.00 88.00 127 ALA A O 1
ATOM 1004 N N . THR A 1 128 ? 10.429 12.158 -13.465 1.00 84.56 128 THR A N 1
ATOM 1005 C CA . THR A 1 128 ? 11.829 11.736 -13.633 1.00 84.56 128 THR A CA 1
ATOM 1006 C C . THR A 1 128 ? 12.100 11.220 -15.040 1.00 84.56 128 THR A C 1
ATOM 1008 O O . THR A 1 128 ? 13.088 11.627 -15.644 1.00 84.56 128 THR A O 1
ATOM 1011 N N . THR A 1 129 ? 11.218 10.396 -15.602 1.00 80.38 129 THR A N 1
ATOM 1012 C CA . THR A 1 129 ? 11.378 9.888 -16.974 1.00 80.38 129 THR A CA 1
ATOM 1013 C C . THR A 1 129 ? 11.252 10.998 -18.015 1.00 80.38 129 THR A C 1
ATOM 1015 O O . THR A 1 129 ? 12.112 11.100 -18.887 1.00 80.38 129 THR A O 1
ATOM 1018 N N . GLY A 1 130 ? 10.257 11.881 -17.885 1.00 81.12 130 GLY A N 1
ATOM 1019 C CA . GLY A 1 130 ? 10.055 12.996 -18.812 1.00 81.12 130 GLY A CA 1
ATOM 1020 C C . GLY A 1 130 ? 11.168 14.049 -18.778 1.00 81.12 130 GLY A C 1
ATOM 1021 O O . GLY A 1 130 ? 11.533 14.581 -19.824 1.00 81.12 130 GLY A O 1
ATOM 1022 N N . ILE A 1 131 ? 11.729 14.342 -17.599 1.00 85.06 131 ILE A N 1
ATOM 1023 C CA . ILE A 1 131 ? 12.784 15.357 -17.438 1.00 85.06 131 ILE A CA 1
ATOM 1024 C C . ILE A 1 131 ? 14.169 14.792 -17.778 1.00 85.06 131 ILE A C 1
ATOM 1026 O O . ILE A 1 131 ? 14.945 15.460 -18.458 1.00 85.06 131 ILE A O 1
ATOM 1030 N N . LEU A 1 132 ? 14.505 13.587 -17.301 1.00 82.94 132 LEU A N 1
ATOM 1031 C CA . LEU A 1 132 ? 15.853 13.022 -17.467 1.00 82.94 132 LEU A CA 1
ATOM 1032 C C . LEU A 1 132 ? 16.075 12.421 -18.858 1.00 82.94 132 LEU A C 1
ATOM 1034 O O . LEU A 1 132 ? 17.212 12.383 -19.327 1.00 82.94 132 LEU A O 1
ATOM 1038 N N . PHE A 1 133 ? 15.010 11.968 -19.523 1.00 79.50 133 PHE A N 1
ATOM 1039 C CA . PHE A 1 133 ? 15.091 11.299 -20.820 1.00 79.50 133 PHE A CA 1
ATOM 1040 C C . PHE A 1 133 ? 14.104 11.907 -21.828 1.00 79.50 133 PHE A C 1
ATOM 1042 O O . PHE A 1 133 ? 13.214 11.210 -22.311 1.00 79.50 133 PHE A O 1
ATOM 1049 N N . PRO A 1 134 ? 14.265 13.189 -22.208 1.00 77.25 134 PRO A N 1
ATOM 1050 C CA . PRO A 1 134 ? 13.309 13.892 -23.071 1.00 77.25 134 PRO A CA 1
ATOM 1051 C C . PRO A 1 134 ? 13.161 13.272 -24.473 1.00 77.25 134 PRO A C 1
ATOM 1053 O O . PRO A 1 134 ? 12.134 13.442 -25.121 1.00 77.25 134 PRO A O 1
ATOM 1056 N N . SER A 1 135 ? 14.177 12.545 -24.946 1.00 78.44 135 SER A N 1
ATOM 1057 C CA . SER A 1 135 ? 14.169 11.783 -26.205 1.00 78.44 135 SER A CA 1
ATOM 1058 C C . SER A 1 135 ? 14.137 10.264 -25.998 1.00 78.44 135 SER A C 1
ATOM 1060 O O . SER A 1 135 ? 14.193 9.509 -26.970 1.00 78.44 135 SER A O 1
ATOM 1062 N N . GLY A 1 136 ? 14.096 9.809 -24.743 1.00 68.31 136 GLY A N 1
ATOM 1063 C CA . GLY A 1 136 ? 14.108 8.396 -24.392 1.00 68.31 136 GLY A CA 1
ATOM 1064 C C . GLY A 1 136 ? 12.709 7.779 -24.355 1.00 68.31 136 GLY A C 1
ATOM 1065 O O . GLY A 1 136 ? 11.702 8.478 -24.483 1.00 68.31 136 GLY A O 1
ATOM 1066 N N . PRO A 1 137 ? 12.632 6.451 -24.188 1.00 67.38 137 PRO A N 1
ATOM 1067 C CA . PRO A 1 137 ? 11.359 5.774 -24.024 1.00 67.38 137 PRO A CA 1
ATOM 1068 C C . PRO A 1 137 ? 10.662 6.208 -22.733 1.00 67.38 137 PRO A C 1
ATOM 1070 O O . PRO A 1 137 ? 11.277 6.278 -21.667 1.00 67.38 137 PRO A O 1
ATOM 1073 N N . LEU A 1 138 ? 9.353 6.448 -22.821 1.00 68.44 138 LEU A N 1
ATOM 1074 C CA . LEU A 1 138 ? 8.535 6.758 -21.653 1.00 68.44 138 LEU A CA 1
ATOM 1075 C C . LEU A 1 138 ? 8.312 5.476 -20.839 1.00 68.44 138 LEU A C 1
ATOM 1077 O O . LEU A 1 138 ? 7.530 4.605 -21.221 1.00 68.44 138 LEU A O 1
ATOM 1081 N N . ILE A 1 139 ? 9.018 5.354 -19.713 1.00 71.38 139 ILE A N 1
ATOM 1082 C CA . ILE A 1 139 ? 8.870 4.223 -18.792 1.00 71.38 139 ILE A CA 1
ATOM 1083 C C . ILE A 1 139 ? 7.723 4.537 -17.830 1.00 71.38 139 ILE A C 1
ATOM 1085 O O . ILE A 1 139 ? 7.859 5.338 -16.908 1.00 71.38 139 ILE A O 1
ATOM 1089 N N . PHE A 1 140 ? 6.580 3.886 -18.029 1.00 75.06 140 PHE A N 1
ATOM 1090 C CA . PHE A 1 140 ? 5.451 3.996 -17.112 1.00 75.06 140 PHE A CA 1
ATOM 1091 C C . PHE A 1 140 ? 5.550 2.938 -16.008 1.00 75.06 140 PHE A C 1
ATOM 1093 O O . PHE A 1 140 ? 5.150 1.798 -16.216 1.00 75.06 140 PHE A O 1
ATOM 1100 N N . ILE A 1 141 ? 6.066 3.297 -14.831 1.00 80.88 141 ILE A N 1
ATOM 1101 C CA . ILE A 1 141 ? 5.998 2.427 -13.645 1.00 80.88 141 ILE A CA 1
ATOM 1102 C C . ILE A 1 141 ? 4.718 2.761 -12.886 1.00 80.88 141 ILE A C 1
ATOM 1104 O O . ILE A 1 141 ? 4.588 3.841 -12.305 1.00 80.88 141 ILE A O 1
ATOM 1108 N N . GLY A 1 142 ? 3.766 1.833 -12.916 1.00 82.12 142 GLY A N 1
ATOM 1109 C CA . GLY A 1 142 ? 2.461 1.999 -12.288 1.00 82.12 142 GLY A CA 1
ATOM 1110 C C . GLY A 1 142 ? 2.329 1.126 -11.038 1.00 82.12 142 GLY A C 1
ATOM 1111 O O . GLY A 1 142 ? 2.473 -0.093 -11.159 1.00 82.12 142 GLY A O 1
ATOM 1112 N N . PRO A 1 143 ? 2.026 1.686 -9.853 1.00 88.19 143 PRO A N 1
ATOM 1113 C CA . PRO A 1 143 ? 1.614 0.894 -8.706 1.00 88.19 143 PRO A CA 1
ATOM 1114 C C . PRO A 1 143 ? 0.256 0.241 -8.997 1.00 88.19 143 PRO A C 1
ATOM 1116 O O . PRO A 1 143 ? -0.659 0.877 -9.524 1.00 88.19 143 PRO A O 1
ATOM 1119 N N . ILE A 1 144 ? 0.107 -1.029 -8.634 1.00 88.88 144 ILE A N 1
ATOM 1120 C CA . ILE A 1 144 ? -1.169 -1.734 -8.688 1.00 88.88 144 ILE A CA 1
ATOM 1121 C C . ILE A 1 144 ? -1.921 -1.420 -7.387 1.00 88.88 144 ILE A C 1
ATOM 1123 O O . ILE A 1 144 ? -1.4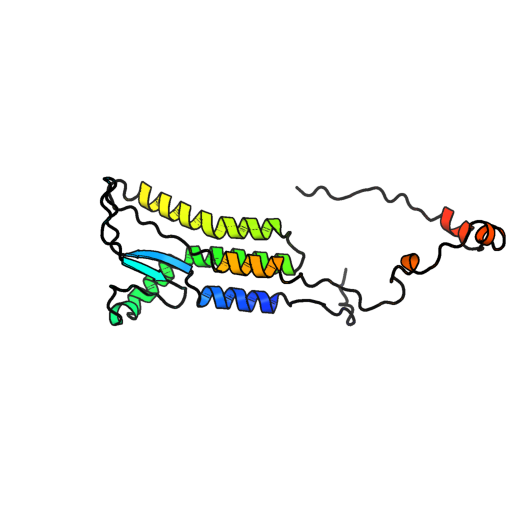32 -1.735 -6.299 1.00 88.88 144 ILE A O 1
ATOM 1127 N N . PRO A 1 145 ? -3.137 -0.854 -7.447 1.00 91.25 145 PRO A N 1
ATOM 1128 C CA . PRO A 1 145 ? -3.847 -0.373 -6.266 1.00 91.25 145 PRO A CA 1
ATOM 1129 C C . PRO A 1 145 ? -4.500 -1.496 -5.437 1.00 91.25 145 PRO A C 1
ATOM 1131 O O . PRO A 1 145 ? -5.482 -1.243 -4.744 1.00 91.25 145 PRO A O 1
ATOM 1134 N N . ILE A 1 146 ? -3.992 -2.737 -5.466 1.00 93.81 146 ILE A N 1
ATOM 1135 C CA . ILE A 1 146 ? -4.577 -3.866 -4.714 1.00 93.81 146 ILE A CA 1
ATOM 1136 C C . ILE A 1 146 ? -4.597 -3.559 -3.217 1.00 93.81 146 ILE A C 1
ATOM 1138 O O . ILE A 1 146 ? -5.630 -3.718 -2.572 1.00 93.81 146 ILE A O 1
ATOM 1142 N N . GLN A 1 147 ? -3.487 -3.065 -2.666 1.00 93.44 147 GLN A N 1
ATOM 1143 C CA . GLN A 1 147 ? -3.404 -2.738 -1.243 1.00 93.44 147 GLN A CA 1
ATOM 1144 C C . GLN A 1 147 ? -4.402 -1.638 -0.846 1.00 93.44 147 GLN A C 1
ATOM 1146 O O . GLN A 1 147 ? -5.022 -1.721 0.212 1.00 93.44 147 GLN A O 1
ATOM 1151 N N . PHE A 1 148 ? -4.597 -0.637 -1.707 1.00 95.81 148 PHE A N 1
ATOM 1152 C CA . PHE A 1 148 ? -5.589 0.419 -1.501 1.00 95.81 148 PHE A CA 1
ATOM 1153 C C . PHE A 1 148 ? -7.023 -0.117 -1.557 1.00 95.81 148 PHE A C 1
ATOM 1155 O O . PHE A 1 148 ? -7.827 0.190 -0.680 1.00 95.81 148 PHE A O 1
ATOM 1162 N N . ILE A 1 149 ? -7.335 -0.971 -2.536 1.00 97.00 149 ILE A N 1
ATOM 1163 C CA . ILE A 1 149 ? -8.653 -1.606 -2.666 1.00 97.00 149 ILE A CA 1
ATOM 1164 C C . ILE A 1 149 ? -8.958 -2.462 -1.432 1.00 97.00 149 ILE A C 1
ATOM 1166 O O . ILE A 1 149 ? -10.044 -2.352 -0.866 1.00 97.00 149 ILE A O 1
ATOM 1170 N N . VAL A 1 150 ? -8.008 -3.280 -0.972 1.00 96.62 150 VAL A N 1
ATOM 1171 C CA . VAL A 1 150 ? -8.213 -4.109 0.224 1.00 96.62 150 VAL A CA 1
ATOM 1172 C C . VAL A 1 150 ? -8.349 -3.250 1.482 1.00 96.62 150 VAL A C 1
ATOM 1174 O O . VAL A 1 150 ? -9.239 -3.497 2.295 1.00 96.62 150 VAL A O 1
ATOM 1177 N N . GLY A 1 151 ? -7.538 -2.200 1.616 1.00 96.00 151 GLY A N 1
ATOM 1178 C CA . GLY A 1 151 ? -7.663 -1.231 2.705 1.00 96.00 151 GLY A CA 1
ATOM 1179 C C . GLY A 1 151 ? -9.037 -0.553 2.737 1.00 96.00 151 GLY A C 1
ATOM 1180 O O . GLY A 1 151 ? -9.652 -0.459 3.800 1.00 96.00 151 GLY A O 1
ATOM 1181 N N . LEU A 1 152 ? -9.566 -0.155 1.575 1.00 96.88 152 LEU A N 1
ATOM 1182 C CA . LEU A 1 152 ? -10.934 0.353 1.436 1.00 96.88 152 LEU A CA 1
ATOM 1183 C C . LEU A 1 152 ? -11.971 -0.690 1.858 1.00 96.88 152 LEU A C 1
ATOM 1185 O O . LEU A 1 152 ? -12.842 -0.379 2.668 1.00 96.88 152 LEU A O 1
ATOM 1189 N N . ILE A 1 153 ? -11.868 -1.926 1.358 1.00 97.00 153 ILE A N 1
ATOM 1190 C CA . ILE A 1 153 ? -12.782 -3.012 1.740 1.00 97.00 153 ILE A CA 1
ATOM 1191 C C . ILE A 1 153 ? -12.772 -3.200 3.256 1.00 97.00 153 ILE A C 1
ATOM 1193 O O . ILE A 1 153 ? -13.845 -3.331 3.843 1.00 97.00 153 ILE A O 1
ATOM 1197 N N . PHE A 1 154 ? -11.601 -3.165 3.902 1.00 96.25 154 PHE A N 1
ATOM 1198 C CA . PHE A 1 154 ? -11.533 -3.272 5.353 1.00 96.25 154 PHE A CA 1
ATOM 1199 C C . PHE A 1 154 ? -12.295 -2.138 6.041 1.00 96.25 154 PHE A C 1
ATOM 1201 O O . PHE A 1 154 ? -13.225 -2.421 6.795 1.00 96.25 154 PHE A O 1
ATOM 1208 N N . MET A 1 155 ? -11.993 -0.884 5.697 1.00 95.31 155 MET A N 1
ATOM 1209 C CA . MET A 1 155 ? -12.618 0.296 6.310 1.00 95.31 155 MET A CA 1
ATOM 1210 C C . MET A 1 155 ? -14.140 0.387 6.114 1.00 95.31 155 MET A C 1
ATOM 1212 O O . MET A 1 155 ? -14.828 0.972 6.952 1.00 95.31 155 MET A O 1
ATOM 1216 N N . PHE A 1 156 ? -14.672 -0.133 5.002 1.00 95.38 156 PHE A N 1
ATOM 1217 C CA . PHE A 1 156 ? -16.111 -0.101 4.715 1.00 95.38 156 PHE A CA 1
ATOM 1218 C C . PHE A 1 156 ? -16.864 -1.313 5.262 1.00 95.38 156 PHE A C 1
ATOM 1220 O O . PHE A 1 156 ? -18.024 -1.174 5.645 1.00 95.38 156 PHE A O 1
ATOM 1227 N N . LYS A 1 157 ? -16.236 -2.493 5.279 1.00 95.69 157 LYS A N 1
ATOM 1228 C CA . LYS A 1 157 ? -16.906 -3.742 5.659 1.00 95.69 157 LYS A CA 1
ATOM 1229 C C . LYS A 1 157 ? -16.777 -4.066 7.144 1.00 95.69 157 LYS A C 1
ATOM 1231 O O . LYS A 1 157 ? -17.699 -4.656 7.698 1.00 95.69 157 LYS A O 1
ATOM 1236 N N . TYR A 1 158 ? -15.659 -3.711 7.774 1.00 93.94 158 TYR A N 1
ATOM 1237 C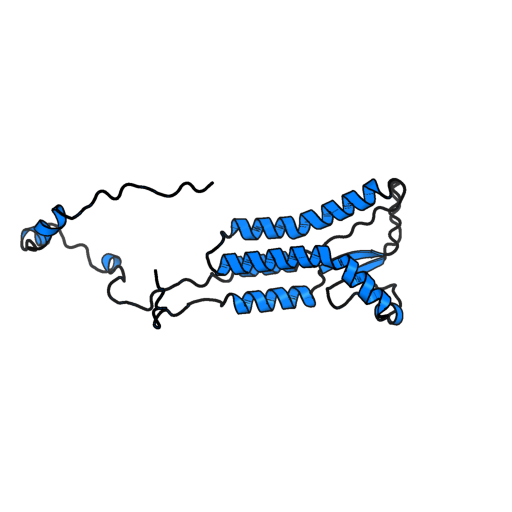 CA . TYR A 1 158 ? -15.411 -4.024 9.179 1.00 93.94 158 TYR A CA 1
ATOM 1238 C C . TYR A 1 158 ? -15.404 -2.734 9.998 1.00 93.94 158 TYR A C 1
ATOM 1240 O O . TYR A 1 158 ? -14.501 -1.912 9.799 1.00 93.94 158 TYR A O 1
ATOM 1248 N N . PRO A 1 159 ? -16.383 -2.542 10.901 1.00 87.38 159 PRO A N 1
ATOM 1249 C CA . PRO A 1 159 ? -16.402 -1.380 11.774 1.00 87.38 159 PRO A CA 1
ATOM 1250 C C . PRO A 1 159 ? -15.150 -1.354 12.657 1.00 87.38 159 PRO A C 1
ATOM 1252 O O . PRO A 1 159 ? -14.542 -2.391 12.945 1.00 87.38 159 PRO A O 1
ATOM 1255 N N . GLY A 1 160 ? -14.745 -0.143 13.043 1.00 84.88 160 GLY A N 1
ATOM 1256 C CA . GLY A 1 160 ? -13.676 0.040 14.017 1.00 84.88 160 GLY A CA 1
ATOM 1257 C C . GLY A 1 160 ? -14.055 -0.565 15.370 1.00 84.88 160 GLY A C 1
ATOM 1258 O O . GLY A 1 160 ? -15.241 -0.766 15.620 1.00 84.88 160 GLY A O 1
ATOM 1259 N N . PRO A 1 161 ? -13.078 -0.871 16.239 1.00 79.75 161 PRO A N 1
ATOM 1260 C CA . PRO A 1 161 ? -13.376 -1.219 17.615 1.00 79.75 161 PRO A CA 1
ATOM 1261 C C . PRO A 1 161 ? -14.106 -0.047 18.271 1.00 79.75 161 PRO A C 1
ATOM 1263 O O . PRO A 1 161 ? -13.536 1.031 18.458 1.00 79.75 161 PRO A O 1
ATOM 1266 N N . GLU A 1 162 ? -15.378 -0.249 18.579 1.00 73.69 162 GLU A N 1
ATOM 1267 C CA . GLU A 1 162 ? -16.151 0.696 19.368 1.00 73.69 162 GLU A CA 1
ATOM 1268 C C . GLU A 1 162 ? -15.949 0.313 20.832 1.00 73.69 162 GLU A C 1
ATOM 1270 O O . GLU A 1 162 ? -16.073 -0.856 21.204 1.00 73.69 162 GLU A O 1
ATOM 1275 N N . MET A 1 163 ? -15.592 1.288 21.673 1.00 64.38 163 MET A N 1
ATOM 1276 C CA . MET A 1 163 ? -15.633 1.092 23.120 1.00 64.38 163 MET A CA 1
ATOM 1277 C C . MET A 1 163 ? -17.101 1.014 23.523 1.00 64.38 163 MET A C 1
ATOM 1279 O O . MET A 1 163 ? -17.726 2.012 23.879 1.00 64.38 163 MET A O 1
ATOM 1283 N N . THR A 1 164 ? -17.678 -0.175 23.410 1.00 61.19 164 THR A N 1
ATOM 1284 C CA . THR A 1 164 ? -18.977 -0.456 23.996 1.00 61.19 164 THR A CA 1
ATOM 1285 C C . THR A 1 164 ? -18.750 -0.615 25.486 1.00 61.19 164 THR A C 1
ATOM 1287 O O . THR A 1 164 ? -18.010 -1.508 25.898 1.00 61.19 164 THR A O 1
ATOM 1290 N N . SER A 1 165 ? -19.352 0.253 26.305 1.00 54.94 165 SER A N 1
ATOM 1291 C CA . SER A 1 165 ? -19.367 -0.024 27.735 1.00 54.94 165 SER A CA 1
ATOM 1292 C C . SER A 1 165 ? -20.063 -1.380 27.918 1.00 54.94 165 SER A C 1
ATOM 1294 O O . SER A 1 165 ? -21.137 -1.599 27.342 1.00 54.94 165 SER A O 1
ATOM 1296 N N . PRO A 1 166 ? -19.454 -2.329 28.640 1.00 59.97 166 PRO A N 1
ATOM 1297 C CA . PRO A 1 166 ? -20.038 -3.645 28.837 1.00 59.97 166 PRO A CA 1
ATOM 1298 C C . PRO A 1 166 ? -21.196 -3.430 29.785 1.00 59.97 166 PRO A C 1
ATOM 1300 O O . PRO A 1 166 ? -20.978 -3.307 30.982 1.00 59.97 166 PRO A O 1
ATOM 1303 N N . TRP A 1 167 ? -22.396 -3.242 29.234 1.00 57.00 167 TRP A N 1
ATOM 1304 C CA . TRP A 1 167 ? -23.666 -3.179 29.952 1.00 57.00 167 TRP A CA 1
ATOM 1305 C C . TRP A 1 167 ? -23.536 -2.689 31.405 1.00 57.00 167 TRP A C 1
ATOM 1307 O O . TRP A 1 167 ? -23.964 -3.368 32.338 1.00 57.00 167 TRP A O 1
ATOM 1317 N N . ARG A 1 168 ? -22.975 -1.488 31.635 1.00 50.94 168 ARG A N 1
ATOM 1318 C CA . ARG A 1 16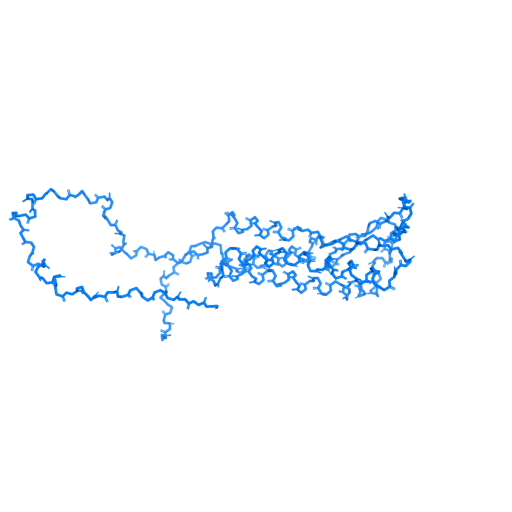8 ? -23.249 -0.797 32.897 1.00 50.94 168 ARG A CA 1
ATOM 1319 C C . ARG A 1 168 ? -24.726 -0.455 32.807 1.00 50.94 168 ARG A C 1
ATOM 1321 O O . ARG A 1 168 ? -25.106 0.501 32.133 1.00 50.94 168 ARG A O 1
ATOM 1328 N N . GLY A 1 169 ? -25.560 -1.289 33.428 1.00 53.59 169 GLY A N 1
ATOM 1329 C CA . GLY A 1 169 ? -27.026 -1.239 33.414 1.00 53.59 169 GLY A CA 1
ATOM 1330 C C . GLY A 1 169 ? -27.663 0.073 33.901 1.00 53.59 169 GLY A C 1
ATOM 1331 O O . GLY A 1 169 ? -28.889 0.124 34.030 1.00 53.59 169 GLY A O 1
ATOM 1332 N N . ASP A 1 170 ? -26.851 1.109 34.124 1.00 51.69 170 ASP A N 1
ATOM 1333 C CA . ASP A 1 170 ? -27.212 2.459 34.547 1.00 51.69 170 ASP A CA 1
ATOM 1334 C C . ASP A 1 170 ? -27.396 3.458 33.396 1.00 51.69 170 ASP A C 1
ATOM 1336 O O . ASP A 1 170 ? -28.108 4.441 33.581 1.00 51.69 170 ASP A O 1
ATOM 1340 N N . LEU A 1 171 ? -26.824 3.224 32.206 1.00 49.97 171 LEU A N 1
ATOM 1341 C CA . LEU A 1 171 ? -26.930 4.167 31.074 1.00 49.97 171 LEU A CA 1
ATOM 1342 C C . LEU A 1 171 ? -27.493 3.552 29.794 1.00 49.97 171 LEU A C 1
ATOM 1344 O O . LEU A 1 171 ? -27.446 4.180 28.737 1.00 49.97 171 LEU A O 1
ATOM 1348 N N . VAL A 1 172 ? -28.079 2.351 29.862 1.00 53.22 172 VAL A N 1
ATOM 1349 C CA . VAL A 1 172 ? -29.028 1.993 28.808 1.00 53.22 172 VAL A CA 1
ATOM 1350 C C . VAL A 1 172 ? -30.157 2.994 28.931 1.00 53.22 172 VAL A C 1
ATOM 1352 O O . VAL A 1 172 ? -30.873 2.998 29.933 1.00 53.22 172 VAL A O 1
ATOM 1355 N N . ASP A 1 173 ? -30.255 3.866 27.939 1.00 51.59 173 ASP A N 1
ATOM 1356 C CA . ASP A 1 173 ? -31.264 4.895 27.815 1.00 51.59 173 ASP A CA 1
ATOM 1357 C C . ASP A 1 173 ? -32.632 4.200 27.724 1.00 51.59 173 ASP A C 1
ATOM 1359 O O . ASP A 1 173 ? -33.186 3.974 26.652 1.00 51.59 173 ASP A O 1
ATOM 1363 N N . ARG A 1 174 ? -33.177 3.783 28.875 1.00 56.91 174 ARG A N 1
ATOM 1364 C CA . ARG A 1 174 ? -34.441 3.035 28.994 1.00 56.91 174 ARG A CA 1
ATOM 1365 C C . ARG A 1 174 ? -35.632 3.843 28.467 1.00 56.91 174 ARG A C 1
ATOM 1367 O O . ARG A 1 174 ? -36.744 3.338 28.378 1.00 56.91 174 ARG A O 1
ATOM 1374 N N . HIS A 1 175 ? -35.394 5.102 28.125 1.00 62.53 175 HIS A N 1
ATOM 1375 C CA . HIS A 1 175 ? -36.307 6.102 27.602 1.00 62.53 175 HIS A CA 1
ATOM 1376 C C . HIS A 1 175 ? -37.119 5.604 26.401 1.00 62.53 175 HIS A C 1
ATOM 1378 O O . HIS A 1 175 ? -38.258 6.034 26.240 1.00 62.53 175 HIS A O 1
ATOM 1384 N N . TRP A 1 176 ? -36.588 4.678 25.591 1.00 69.19 176 TRP A N 1
ATOM 1385 C CA . TRP A 1 176 ? -37.323 4.158 24.432 1.00 69.19 176 TRP A CA 1
ATOM 1386 C C . TRP A 1 176 ? -38.377 3.090 24.764 1.00 69.19 176 TRP A C 1
ATOM 1388 O O . TRP A 1 176 ? -39.318 2.930 23.990 1.00 69.19 176 TRP A O 1
ATOM 1398 N N . TRP A 1 177 ? -38.279 2.391 25.902 1.00 71.00 177 TRP A N 1
ATOM 1399 C CA . TRP A 1 177 ? -39.305 1.433 26.355 1.00 71.00 177 TRP A CA 1
ATOM 1400 C C . TRP A 1 177 ? -40.038 1.860 27.625 1.00 71.00 177 TRP A C 1
ATOM 1402 O O . TRP A 1 177 ? -41.033 1.232 27.984 1.00 71.00 177 TRP A O 1
ATOM 1412 N N . ILE A 1 178 ? -39.570 2.890 28.336 1.00 73.00 178 ILE A N 1
ATOM 1413 C CA . ILE A 1 178 ? -40.341 3.500 29.417 1.00 73.00 178 ILE A CA 1
ATOM 1414 C C . ILE A 1 178 ? -41.483 4.273 28.748 1.00 73.00 178 ILE A C 1
ATOM 1416 O O . ILE A 1 178 ? -41.224 5.288 28.099 1.00 73.00 178 ILE A O 1
ATOM 1420 N N . PRO A 1 179 ? -42.748 3.830 28.876 1.00 74.50 179 PRO A N 1
ATOM 1421 C CA . PRO A 1 179 ? -43.861 4.593 28.340 1.00 74.50 179 PRO A CA 1
ATOM 1422 C C . PRO A 1 179 ? -43.835 5.989 28.968 1.00 74.50 179 PRO A C 1
ATOM 1424 O O . PRO A 1 179 ? -43.745 6.119 30.194 1.00 74.50 179 PRO A O 1
ATOM 1427 N N . LYS A 1 180 ? -43.895 7.037 28.134 1.00 74.44 180 LYS A N 1
ATOM 1428 C CA . LYS A 1 180 ? -44.038 8.415 28.620 1.00 74.44 180 LYS A CA 1
ATOM 1429 C C . LYS A 1 180 ? -45.232 8.447 29.569 1.00 74.44 180 LYS A C 1
ATOM 1431 O O . LYS A 1 180 ? -46.351 8.130 29.163 1.00 74.44 180 LYS A O 1
ATOM 1436 N N . ARG A 1 181 ? -44.992 8.778 30.841 1.00 80.00 181 ARG A N 1
ATOM 1437 C CA . ARG A 1 181 ? -46.091 8.906 31.800 1.00 80.00 181 ARG A CA 1
ATOM 1438 C C . ARG A 1 181 ? -46.981 10.064 31.341 1.00 80.00 181 ARG A C 1
ATOM 1440 O O . ARG A 1 181 ? -46.443 11.099 30.956 1.00 80.00 181 ARG A O 1
ATOM 1447 N N . PRO A 1 182 ? -48.309 9.908 31.363 1.00 79.12 182 PRO A N 1
ATOM 1448 C CA . PRO A 1 182 ? -49.207 10.996 31.014 1.00 79.12 182 PRO A CA 1
ATOM 1449 C C . PRO A 1 182 ? -49.104 12.128 32.047 1.00 79.12 182 PRO A C 1
ATOM 1451 O O . PRO A 1 182 ? -48.924 11.872 33.239 1.00 79.12 182 PRO A O 1
ATOM 1454 N N . ASP A 1 183 ? -49.258 13.375 31.600 1.00 79.56 183 ASP A N 1
ATOM 1455 C CA . ASP A 1 183 ? -48.993 14.589 32.394 1.00 79.56 183 ASP A CA 1
ATOM 1456 C C . ASP A 1 183 ? -49.732 14.650 33.741 1.00 79.56 183 ASP A C 1
ATOM 1458 O O . ASP A 1 183 ? -49.239 15.232 34.708 1.00 79.56 183 ASP A O 1
ATOM 1462 N N . TRP A 1 184 ? -50.916 14.039 33.840 1.00 82.88 184 TRP A N 1
ATOM 1463 C CA . T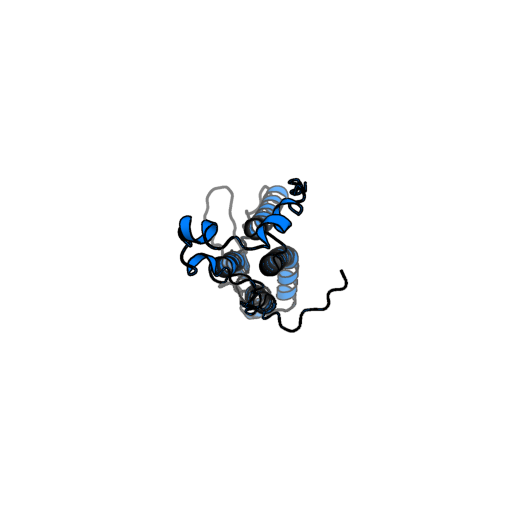RP A 1 184 ? -51.692 14.000 35.083 1.00 82.88 184 TRP A CA 1
ATOM 1464 C C . TRP A 1 184 ? -51.010 13.177 36.186 1.00 82.88 184 TRP A C 1
ATOM 1466 O O . TRP A 1 184 ? -51.164 13.499 37.364 1.00 82.88 184 TRP A O 1
ATOM 1476 N N . TRP A 1 185 ? -50.215 12.163 35.825 1.00 79.12 185 TRP A N 1
ATOM 1477 C CA . TRP A 1 185 ? -49.480 11.331 36.782 1.00 79.12 185 TRP A CA 1
ATOM 1478 C C . TRP A 1 185 ? -48.394 12.136 37.505 1.00 79.12 185 TRP A C 1
ATOM 1480 O O . TRP A 1 185 ? -48.187 11.966 38.704 1.00 79.12 185 TRP A O 1
ATOM 1490 N N . ILE A 1 186 ? -47.728 13.044 36.782 1.00 76.56 186 ILE A N 1
ATOM 1491 C CA . ILE A 1 186 ? -46.675 13.920 37.320 1.00 76.56 186 ILE A CA 1
ATOM 1492 C C . ILE A 1 186 ? -47.274 14.916 38.324 1.00 76.56 186 ILE A C 1
ATOM 1494 O O . ILE A 1 186 ? -46.667 15.203 39.350 1.00 76.56 186 ILE A O 1
ATOM 1498 N N . ARG A 1 187 ? -48.504 15.392 38.081 1.00 78.69 187 ARG A N 1
ATOM 1499 C CA . ARG A 1 187 ? -49.206 16.313 38.993 1.00 78.69 187 ARG A CA 1
ATOM 1500 C C . ARG A 1 187 ? -49.724 15.639 40.264 1.00 78.69 187 ARG A C 1
ATOM 1502 O O . ARG A 1 187 ? -49.790 16.294 41.297 1.00 78.69 187 ARG A O 1
ATOM 1509 N N . MET A 1 188 ? -50.122 14.365 40.194 1.00 78.94 188 MET A N 1
ATOM 1510 C CA . MET A 1 188 ? -50.629 13.623 41.361 1.00 78.94 188 MET A CA 1
ATOM 1511 C C . MET A 1 188 ? -49.525 13.179 42.322 1.00 78.94 188 MET A C 1
ATOM 1513 O O . MET A 1 188 ? -49.783 13.039 43.514 1.00 78.94 188 MET A O 1
ATOM 1517 N N . PHE A 1 189 ? -48.309 12.966 41.818 1.00 80.06 189 PHE A N 1
ATOM 1518 C CA . PHE A 1 189 ? -47.171 12.509 42.612 1.00 80.06 189 PHE A CA 1
ATOM 1519 C C . PHE A 1 189 ? -45.943 13.372 42.308 1.00 80.06 189 PHE A C 1
ATOM 1521 O O . PHE A 1 189 ? -45.035 12.898 41.619 1.00 80.06 189 PHE A O 1
ATOM 1528 N N . PRO A 1 190 ? -45.909 14.633 42.777 1.00 66.62 190 PRO A N 1
ATOM 1529 C CA . PRO A 1 190 ? -44.731 15.472 42.622 1.00 66.62 190 PRO A CA 1
ATOM 1530 C C . PRO A 1 190 ? -43.542 14.769 43.286 1.00 66.62 190 PRO A C 1
ATOM 1532 O O . PRO A 1 190 ? -43.537 14.503 44.490 1.00 66.62 190 PRO A O 1
ATOM 1535 N N . SER A 1 191 ? -42.559 14.394 42.470 1.00 66.12 191 SER A N 1
ATOM 1536 C CA . SER A 1 191 ? -41.298 13.847 42.953 1.00 66.12 191 SER A CA 1
ATOM 1537 C C . SER A 1 191 ? -40.569 14.975 43.671 1.00 66.12 191 SER A C 1
ATOM 1539 O O . SER A 1 191 ? -40.248 15.987 43.057 1.00 66.12 191 SER A O 1
ATOM 1541 N N . SER A 1 192 ? -40.257 14.801 44.957 1.00 58.47 192 SER A N 1
ATOM 1542 C CA . SER A 1 192 ? -39.530 15.803 45.754 1.00 58.47 192 SER A CA 1
ATOM 1543 C C . SER A 1 192 ? -38.123 16.124 45.222 1.00 58.47 192 SER A C 1
ATOM 1545 O O . SER A 1 192 ? -37.434 16.958 45.795 1.00 58.47 192 SER A O 1
ATOM 1547 N N . LYS A 1 193 ? -37.669 15.437 44.163 1.00 55.88 193 LYS A N 1
ATOM 1548 C CA . LYS A 1 193 ? -36.383 15.664 43.489 1.00 55.88 193 LYS A CA 1
ATOM 1549 C C . LYS A 1 193 ? -36.451 16.670 42.336 1.00 55.88 193 LYS A C 1
ATOM 1551 O O . LYS A 1 193 ? -35.401 17.067 41.838 1.00 55.88 193 LYS A O 1
ATOM 1556 N N . ASP A 1 194 ? -37.642 17.075 41.896 1.00 56.12 194 ASP A N 1
ATOM 1557 C CA . ASP A 1 194 ? -37.773 18.001 40.761 1.00 56.12 194 ASP A CA 1
ATOM 1558 C C . ASP A 1 194 ? -37.455 19.457 41.151 1.00 56.12 194 ASP A C 1
ATOM 1560 O O . ASP A 1 194 ? -37.084 20.255 40.289 1.00 56.12 194 ASP A O 1
ATOM 1564 N N . ASP A 1 195 ? -37.497 19.778 42.447 1.00 55.97 195 ASP A N 1
ATOM 1565 C CA . ASP A 1 195 ? -37.071 21.082 42.967 1.00 55.97 195 ASP A CA 1
ATOM 1566 C C . ASP A 1 195 ? -35.538 21.210 43.036 1.00 55.97 195 ASP A C 1
ATOM 1568 O O . ASP A 1 195 ? -35.001 22.296 42.845 1.00 55.97 195 ASP A O 1
ATOM 1572 N N . GLU A 1 196 ? -34.811 20.098 43.194 1.00 54.50 196 GLU A N 1
ATOM 1573 C CA . GLU A 1 196 ? -33.341 20.087 43.287 1.00 54.50 196 GLU A CA 1
ATOM 1574 C C . GLU A 1 196 ? -32.665 20.190 41.903 1.00 54.50 196 GLU A C 1
ATOM 1576 O O . GLU A 1 196 ? -31.527 20.639 41.774 1.00 54.50 196 GLU A O 1
ATOM 1581 N N . LYS A 1 197 ? -33.377 19.826 40.825 1.00 51.66 197 LYS A N 1
ATOM 1582 C CA . LYS A 1 197 ? -32.837 19.854 39.453 1.00 51.66 197 LYS A CA 1
ATOM 1583 C C . LYS A 1 197 ? -32.809 21.237 38.803 1.00 51.66 197 LYS A C 1
ATOM 1585 O O . LYS A 1 197 ? -32.071 21.412 37.839 1.00 51.66 197 LYS A O 1
ATOM 1590 N N . LYS A 1 198 ? -33.573 22.214 39.301 1.00 53.66 198 LYS A N 1
ATOM 1591 C CA . LYS A 1 198 ? -33.567 23.576 38.735 1.00 53.66 198 LYS A CA 1
ATOM 1592 C C . LYS A 1 198 ? -32.342 24.404 39.127 1.00 53.66 198 LYS A C 1
ATOM 1594 O O . LYS A 1 198 ? -32.071 25.394 38.461 1.00 53.66 198 LYS A O 1
ATOM 1599 N N . GLU A 1 199 ? -31.592 24.005 40.154 1.00 55.53 199 GLU A N 1
ATOM 1600 C CA . GLU A 1 199 ? -30.398 24.740 40.606 1.00 55.53 199 GLU A CA 1
ATOM 1601 C C . GLU A 1 199 ? -29.079 24.215 40.010 1.00 55.53 199 GLU A C 1
ATOM 1603 O O . GLU A 1 199 ? -28.035 24.837 40.190 1.00 55.53 199 GLU A O 1
ATOM 1608 N N . LEU A 1 200 ? -29.106 23.100 39.271 1.00 54.62 200 LEU A N 1
ATOM 1609 C CA . LEU A 1 200 ? -27.904 22.388 38.815 1.00 54.62 200 LEU A CA 1
ATOM 1610 C C . LEU A 1 200 ? -27.782 22.259 37.288 1.00 54.62 200 LEU A C 1
ATOM 1612 O O . LEU A 1 200 ? -27.076 21.370 36.819 1.00 54.62 200 LEU A O 1
ATOM 1616 N N . GLU A 1 201 ? -28.412 23.131 36.497 1.00 49.47 201 GLU A N 1
ATOM 1617 C CA . GLU A 1 201 ? -28.007 23.332 35.096 1.00 49.47 201 GLU A CA 1
ATOM 1618 C C . GLU A 1 201 ? -26.897 24.397 35.038 1.00 49.47 201 GLU A C 1
ATOM 1620 O O . GLU A 1 201 ? -27.199 25.588 34.934 1.00 49.47 201 GLU A O 1
ATOM 1625 N N . PRO A 1 202 ? -25.597 24.036 35.114 1.00 51.81 202 PRO A N 1
ATOM 1626 C CA . PRO A 1 202 ? -24.559 24.953 34.686 1.00 51.81 202 PRO A CA 1
ATOM 1627 C C . PRO A 1 202 ? -24.740 25.190 33.186 1.00 51.81 202 PRO A C 1
ATOM 1629 O O . PRO A 1 202 ? -24.892 24.239 32.417 1.00 51.81 202 PRO A O 1
ATOM 1632 N N . GLU A 1 203 ? -24.708 26.459 32.779 1.00 53.44 203 GLU A N 1
ATOM 1633 C CA . GLU A 1 203 ? -24.547 26.879 31.390 1.00 53.44 203 GLU A CA 1
ATOM 1634 C C . GLU A 1 203 ? -23.373 26.112 30.761 1.00 53.44 203 GLU A C 1
ATOM 1636 O O . GLU A 1 203 ? -22.210 26.505 30.882 1.00 53.44 203 GLU A O 1
ATOM 1641 N N . PHE A 1 204 ? -23.655 25.002 30.081 1.00 48.09 204 PHE A N 1
ATOM 1642 C CA . PHE A 1 204 ? -22.689 24.343 29.215 1.00 48.09 204 PHE A CA 1
ATOM 1643 C C . PHE A 1 204 ? -22.526 25.239 27.988 1.00 48.09 204 PHE A C 1
ATOM 1645 O O . PHE A 1 204 ? -23.201 25.092 26.968 1.00 48.09 204 PHE A O 1
ATOM 1652 N N . LYS A 1 205 ? -21.659 26.245 28.128 1.00 45.38 205 LYS A N 1
ATOM 1653 C CA . LYS A 1 205 ? -21.152 27.029 27.009 1.00 45.38 205 LYS A CA 1
ATOM 1654 C C . LYS A 1 205 ? -20.533 26.068 26.004 1.00 45.38 205 LYS A C 1
ATOM 1656 O O . LYS A 1 205 ? -19.625 25.302 26.316 1.00 45.38 205 LYS A O 1
ATOM 1661 N N . ASN A 1 206 ? -21.064 26.142 24.792 1.00 48.19 206 ASN A N 1
ATOM 1662 C CA . ASN A 1 206 ? -20.552 25.503 23.595 1.00 48.19 206 ASN A CA 1
ATOM 1663 C C . ASN A 1 206 ? -19.131 26.008 23.294 1.00 48.19 206 ASN A C 1
ATOM 1665 O O . ASN A 1 206 ? -18.958 26.929 22.503 1.00 48.19 206 ASN A O 1
ATOM 1669 N N . GLU A 1 207 ? -18.115 25.406 23.901 1.00 47.88 207 GLU A N 1
ATOM 1670 C CA . GLU A 1 207 ? -16.729 25.491 23.432 1.00 47.88 207 GLU A CA 1
ATOM 1671 C C . GLU A 1 207 ? -16.379 24.175 22.728 1.00 47.88 207 GLU A C 1
ATOM 1673 O O . GLU A 1 207 ? -15.613 23.343 23.208 1.00 47.88 207 GLU A O 1
ATOM 1678 N N . CYS A 1 208 ? -16.994 23.954 21.564 1.00 48.00 208 CYS A N 1
ATOM 1679 C CA . CYS A 1 208 ? -16.479 22.982 20.607 1.00 48.00 208 CYS A CA 1
ATOM 1680 C C . CYS A 1 208 ? -15.369 23.648 19.791 1.00 48.00 208 CYS A C 1
ATOM 1682 O O . CYS A 1 208 ? -15.639 24.326 18.807 1.00 48.00 208 CYS A O 1
ATOM 1684 N N . PHE A 1 209 ? -14.141 23.455 20.273 1.00 48.59 209 PHE A N 1
ATOM 1685 C CA . PHE A 1 209 ? -12.911 23.227 19.512 1.00 48.59 209 PHE A CA 1
ATOM 1686 C C . PHE A 1 209 ? -12.971 23.537 18.004 1.00 48.59 209 PHE A C 1
ATOM 1688 O O . PHE A 1 209 ? -13.327 22.687 17.187 1.00 48.59 209 PHE A O 1
ATOM 1695 N N . GLU A 1 210 ? -12.495 24.727 17.643 1.00 50.56 210 GLU A N 1
ATOM 1696 C CA . GLU A 1 210 ? -11.771 24.935 16.392 1.00 50.56 210 GLU A CA 1
ATOM 1697 C C . GLU A 1 210 ? -10.341 24.413 16.600 1.00 50.56 210 GLU A C 1
ATOM 1699 O O . GLU A 1 210 ? -9.603 24.906 17.452 1.00 50.56 210 GLU A O 1
ATOM 1704 N N . THR A 1 211 ? -9.953 23.381 15.857 1.00 58.88 211 THR A N 1
ATOM 1705 C CA . THR A 1 211 ? -8.538 23.043 15.656 1.00 58.88 211 THR A CA 1
ATOM 1706 C C . THR A 1 211 ? -8.237 23.171 14.178 1.00 58.88 211 THR A C 1
ATOM 1708 O O . THR A 1 211 ? -8.797 22.422 13.373 1.00 58.88 211 THR A O 1
ATOM 1711 N N . GLU A 1 212 ? -7.392 24.160 13.891 1.00 53.62 212 GLU A N 1
ATOM 1712 C CA . GLU A 1 212 ? -6.679 24.408 12.635 1.00 53.62 212 GLU A CA 1
ATOM 1713 C C . GLU A 1 212 ? -5.798 23.223 12.205 1.00 53.62 212 GLU A C 1
ATOM 1715 O O . GLU A 1 212 ? -5.284 22.492 13.089 1.00 53.62 212 GLU A O 1
#

Sequence (212 aa):
MTGEEDPDLELYGTSPGVIAFFMILISLIAPIGIIPFNAWVVLGGGIGYSNLMIYSLIWSYSPDLYIPFALMPIFTLSNIWLTIPLTILNLAYIRQIIHHYRGKCTRYSAIWIGILSITIPTLIVLATTGILFPSGPLIFIGPIPIQFIVGLIFMFKYPGPEMTSPWRGDLVDRHWWIPKRPDWWIRMFPSSKDDEKKELEPEFKNECFETE

Radius of gyration: 28.62 Å; chains: 1; bounding box: 74×45×78 Å

pLDDT: mean 77.72, std 15.96, range [41.16, 97.81]